Protein AF-A0A7J9FHL9-F1 (afdb_monomer)

Sequence (214 aa):
MVILQNLQEEDVEWRAPWMLPDEILYRCGNFDWVPLLGIWGAVGYAPLLVLRQYRSRQFIPSTQGIADCEFSYMDDGFRKKIQEMSSAWKQTRRMKRLAVGPTTTREYNEWWVRRINDNIPKISQENNQSIEEYLRIVPLDLEIIRQDFEGINAELEKKIEQMEEEKMNLRLDIDVQKLETEKLRKEKNKVEEELNSLIEGNKNSKRCKGKTRL

pLDDT: mean 79.05, std 16.28, range [37.34, 97.12]

InterPro domains:
  IPR056647 Domain of unknown function DUF7745 [PF24924] (4-116)

Structure (mmCIF, N/CA/C/O backbone):
data_AF-A0A7J9FHL9-F1
#
_entry.id   AF-A0A7J9FHL9-F1
#
loop_
_atom_site.group_PDB
_atom_site.id
_atom_site.type_symbol
_atom_site.label_atom_id
_atom_site.label_alt_id
_atom_site.label_comp_id
_atom_site.label_asym_id
_atom_site.label_entity_id
_atom_site.label_seq_id
_atom_site.pdbx_PDB_ins_code
_atom_site.Cartn_x
_atom_site.Cartn_y
_atom_site.Cartn_z
_atom_site.occupancy
_atom_site.B_iso_or_equiv
_atom_site.auth_seq_id
_atom_site.auth_comp_id
_atom_site.auth_asym_id
_atom_site.auth_atom_id
_atom_site.pdbx_PDB_model_num
ATOM 1 N N . MET A 1 1 ? 16.504 -30.894 -3.734 1.00 41.09 1 MET A N 1
ATOM 2 C CA . MET A 1 1 ? 16.628 -29.433 -3.898 1.00 41.09 1 MET A CA 1
ATOM 3 C C . MET A 1 1 ? 16.041 -29.094 -5.256 1.00 41.09 1 MET A C 1
ATOM 5 O O . MET A 1 1 ? 16.611 -29.501 -6.259 1.00 41.09 1 MET A O 1
ATOM 9 N N . VAL A 1 2 ? 14.838 -28.515 -5.293 1.00 39.59 2 VAL A N 1
ATOM 10 C CA . VAL A 1 2 ? 14.167 -28.186 -6.559 1.00 39.59 2 VAL A CA 1
ATOM 11 C C . VAL A 1 2 ? 14.846 -26.938 -7.101 1.00 39.59 2 VAL A C 1
ATOM 13 O O . VAL A 1 2 ? 14.772 -25.871 -6.498 1.00 39.59 2 VAL A O 1
ATOM 16 N N . ILE A 1 3 ? 15.602 -27.101 -8.179 1.00 49.59 3 ILE A N 1
ATOM 17 C CA . ILE A 1 3 ? 16.257 -25.991 -8.858 1.00 49.59 3 ILE A CA 1
ATOM 18 C C . ILE A 1 3 ? 15.140 -25.210 -9.562 1.00 49.59 3 ILE A C 1
ATOM 20 O O . ILE A 1 3 ? 14.453 -25.765 -10.418 1.00 49.59 3 ILE A O 1
ATOM 24 N N . LEU A 1 4 ? 14.957 -23.932 -9.212 1.00 59.25 4 LEU A N 1
ATOM 25 C CA . LEU A 1 4 ? 13.929 -23.036 -9.778 1.00 59.25 4 LEU A CA 1
ATOM 26 C C . LEU A 1 4 ? 14.031 -22.858 -11.312 1.00 59.25 4 LEU A C 1
ATOM 28 O O . LEU A 1 4 ? 13.174 -22.228 -11.916 1.00 59.25 4 LEU A O 1
ATOM 32 N N . GLN A 1 5 ? 15.067 -23.415 -11.948 1.00 54.00 5 GLN A N 1
ATOM 33 C CA . GLN A 1 5 ? 15.340 -23.332 -13.386 1.00 54.00 5 GLN A CA 1
ATOM 34 C C . GLN A 1 5 ? 14.309 -24.061 -14.265 1.00 54.00 5 GLN A C 1
ATOM 36 O O . GLN A 1 5 ? 14.226 -23.751 -15.447 1.00 54.00 5 GLN A O 1
ATOM 41 N N . ASN A 1 6 ? 13.531 -25.001 -13.713 1.00 71.19 6 ASN A N 1
ATOM 42 C CA . ASN A 1 6 ? 12.570 -25.810 -14.482 1.00 71.19 6 ASN A CA 1
ATOM 43 C C . ASN A 1 6 ? 11.097 -25.427 -14.255 1.00 71.19 6 ASN A C 1
ATOM 45 O O . ASN A 1 6 ? 10.219 -26.128 -14.753 1.00 71.19 6 ASN A O 1
ATOM 49 N N . LEU A 1 7 ? 10.819 -24.360 -13.497 1.00 68.56 7 LEU A N 1
ATOM 50 C CA . LEU A 1 7 ? 9.451 -23.887 -13.270 1.00 68.56 7 LEU A CA 1
ATOM 51 C C . LEU A 1 7 ? 8.864 -23.326 -14.568 1.00 68.56 7 LEU A C 1
ATOM 53 O O . LEU A 1 7 ? 9.465 -22.449 -15.192 1.00 68.56 7 LEU A O 1
ATOM 57 N N . GLN A 1 8 ? 7.688 -23.814 -14.952 1.00 68.31 8 GLN A N 1
ATOM 58 C CA . GLN A 1 8 ? 6.880 -23.192 -15.993 1.00 68.31 8 GLN A CA 1
ATOM 59 C C . GLN A 1 8 ? 6.064 -22.034 -15.405 1.00 68.31 8 GLN A C 1
ATOM 61 O O . GLN A 1 8 ? 5.929 -21.893 -14.187 1.00 68.31 8 GLN A O 1
ATOM 66 N N . GLU A 1 9 ? 5.519 -21.173 -16.266 1.00 64.06 9 GLU A N 1
ATOM 67 C CA . GLU A 1 9 ? 4.718 -20.022 -15.828 1.00 64.06 9 GLU A CA 1
ATOM 68 C C . GLU A 1 9 ? 3.497 -20.455 -15.001 1.00 64.06 9 GLU A C 1
ATOM 70 O O . GLU A 1 9 ? 3.100 -19.753 -14.070 1.00 64.06 9 GLU A O 1
ATOM 75 N N . GLU A 1 10 ? 2.939 -21.627 -15.303 1.00 68.12 10 GLU A N 1
ATOM 76 C CA . GLU A 1 10 ? 1.783 -22.193 -14.612 1.00 68.12 10 GLU A CA 1
ATOM 77 C C . GLU A 1 10 ? 2.126 -22.733 -13.215 1.00 68.12 10 GLU A C 1
ATOM 79 O O . GLU A 1 10 ? 1.238 -22.835 -12.368 1.00 68.12 10 GLU A O 1
ATOM 84 N N . ASP A 1 11 ? 3.403 -23.035 -12.958 1.00 65.94 11 ASP A N 1
ATOM 85 C CA . ASP A 1 11 ? 3.878 -23.619 -11.698 1.00 65.94 11 ASP A CA 1
ATOM 86 C C . ASP A 1 11 ? 4.132 -22.563 -10.607 1.00 65.94 11 ASP A C 1
ATOM 88 O O . ASP A 1 11 ? 4.370 -22.903 -9.445 1.00 65.94 11 ASP A O 1
ATOM 92 N N . VAL A 1 12 ? 4.112 -21.271 -10.960 1.00 66.81 12 VAL A N 1
ATOM 93 C CA . VAL A 1 12 ? 4.467 -20.168 -10.058 1.00 66.81 12 VAL A CA 1
ATOM 94 C C . VAL A 1 12 ? 3.240 -19.338 -9.695 1.00 66.81 12 VAL A C 1
ATOM 96 O O . VAL A 1 12 ? 2.746 -18.527 -10.481 1.00 66.81 12 VAL A O 1
ATOM 99 N N . GLU A 1 13 ? 2.785 -19.463 -8.446 1.00 64.12 13 GLU A N 1
ATOM 100 C CA . GLU A 1 13 ? 1.780 -18.560 -7.888 1.00 64.12 13 GLU A CA 1
ATOM 101 C C . GLU A 1 13 ? 2.442 -17.360 -7.186 1.00 64.12 13 GLU A C 1
ATOM 103 O O . GLU A 1 13 ? 3.074 -17.473 -6.141 1.00 64.12 13 GLU A O 1
ATOM 108 N N . TRP A 1 14 ? 2.266 -16.168 -7.756 1.00 62.97 14 TRP A N 1
ATOM 109 C CA . TRP A 1 14 ? 2.929 -14.931 -7.319 1.00 62.97 14 TRP A CA 1
ATOM 110 C C . TRP A 1 14 ? 2.290 -14.221 -6.106 1.00 62.97 14 TRP A C 1
ATOM 112 O O . TRP A 1 14 ? 2.447 -13.007 -5.958 1.00 62.97 14 TRP A O 1
ATOM 122 N N . ARG A 1 15 ? 1.470 -14.901 -5.293 1.00 65.12 15 ARG A N 1
ATOM 123 C CA . ARG A 1 15 ? 0.445 -14.208 -4.486 1.00 65.12 15 ARG A CA 1
ATOM 124 C C . ARG A 1 15 ? 0.016 -14.936 -3.218 1.00 65.12 15 ARG A C 1
ATOM 126 O O . ARG A 1 15 ? -0.212 -16.138 -3.218 1.00 65.12 15 ARG A O 1
ATOM 133 N N . ALA A 1 16 ? -0.225 -14.147 -2.173 1.00 59.16 16 ALA A N 1
ATOM 134 C CA . ALA A 1 16 ? -0.962 -14.566 -0.990 1.00 59.16 16 ALA A CA 1
ATOM 135 C C . ALA A 1 16 ? -2.486 -14.487 -1.257 1.00 59.16 16 ALA A C 1
ATOM 137 O O . ALA A 1 16 ? -2.953 -13.438 -1.718 1.00 59.16 16 ALA A O 1
ATOM 138 N N . PRO A 1 17 ? -3.285 -15.538 -0.972 1.00 56.59 17 PRO A N 1
ATOM 139 C CA . PRO A 1 17 ? -4.722 -15.596 -1.284 1.00 56.59 17 PRO A CA 1
ATOM 140 C C . PRO A 1 17 ? -5.575 -14.422 -0.775 1.00 56.59 17 PRO A C 1
ATOM 142 O O . PRO A 1 17 ? -6.623 -14.134 -1.350 1.00 56.59 17 PRO A O 1
ATOM 145 N N . TRP A 1 18 ? -5.126 -13.736 0.277 1.00 65.50 18 TRP A N 1
ATOM 146 C CA . TRP A 1 18 ? -5.847 -12.658 0.960 1.00 65.50 18 TRP A CA 1
ATOM 147 C C . TRP A 1 18 ? -5.521 -11.237 0.461 1.00 65.50 18 TRP A C 1
ATOM 149 O O . TRP A 1 18 ? -6.196 -10.290 0.855 1.00 65.50 18 TRP A O 1
ATOM 159 N N . MET A 1 19 ? -4.531 -11.046 -0.422 1.00 64.38 19 MET A N 1
ATOM 160 C CA . MET A 1 19 ? -4.139 -9.718 -0.930 1.00 64.38 19 MET A CA 1
ATOM 161 C C . MET A 1 19 ? -4.834 -9.360 -2.251 1.00 64.38 19 MET A C 1
ATOM 163 O O . MET A 1 19 ? -4.196 -9.286 -3.301 1.00 64.38 19 MET A O 1
ATOM 167 N N . LEU A 1 20 ? -6.148 -9.124 -2.232 1.00 60.00 20 LEU A N 1
ATOM 168 C CA . LEU A 1 20 ? -6.895 -8.728 -3.436 1.00 60.00 20 LEU A CA 1
ATOM 169 C C . LEU A 1 20 ? -7.395 -7.274 -3.376 1.00 60.00 20 LEU A C 1
ATOM 171 O O . LEU A 1 20 ? -8.601 -7.066 -3.268 1.00 60.00 20 LEU A O 1
ATOM 175 N N . PRO A 1 21 ? -6.530 -6.252 -3.519 1.00 65.94 21 PRO A N 1
ATOM 176 C CA . PRO A 1 21 ? -7.022 -4.936 -3.895 1.00 65.94 21 PRO A CA 1
ATOM 177 C C . PRO A 1 21 ? -7.566 -4.994 -5.336 1.00 65.94 21 PRO A C 1
ATOM 179 O O . PRO A 1 21 ? -6.895 -5.464 -6.257 1.00 65.94 21 PRO A O 1
ATOM 182 N N . ASP A 1 22 ? -8.802 -4.528 -5.535 1.00 77.06 22 ASP A N 1
ATOM 183 C CA . ASP A 1 22 ? -9.445 -4.422 -6.859 1.00 77.06 22 ASP A CA 1
ATOM 184 C C . ASP A 1 22 ? -8.865 -3.292 -7.723 1.00 77.06 22 ASP A C 1
ATOM 186 O O . ASP A 1 22 ? -9.179 -3.172 -8.910 1.00 77.06 22 ASP A O 1
ATOM 190 N N . GLU A 1 23 ? -8.000 -2.468 -7.136 1.00 86.31 23 GLU A N 1
ATOM 191 C CA . GLU A 1 23 ? -7.379 -1.318 -7.771 1.00 86.31 23 GLU A CA 1
ATOM 192 C C . GLU A 1 23 ? -5.859 -1.405 -7.698 1.00 86.31 23 GLU A C 1
ATOM 194 O O . GLU A 1 23 ? -5.278 -1.713 -6.657 1.00 86.31 23 GLU A O 1
ATOM 199 N N . ILE A 1 24 ? -5.214 -1.068 -8.809 1.00 87.50 24 ILE A N 1
ATOM 200 C CA . ILE A 1 24 ? -3.761 -1.009 -8.928 1.00 87.50 24 ILE A CA 1
ATOM 201 C C . ILE A 1 24 ? -3.387 0.466 -9.040 1.00 87.50 24 ILE A C 1
ATOM 203 O O . ILE A 1 24 ? -3.756 1.134 -10.011 1.00 87.50 24 ILE A O 1
ATOM 207 N N . LEU A 1 25 ? -2.677 0.988 -8.038 1.00 90.88 25 LEU A N 1
ATOM 208 C CA . LEU A 1 25 ? -1.979 2.269 -8.148 1.00 90.88 25 LEU A CA 1
ATOM 209 C C . LEU A 1 25 ? -0.894 2.109 -9.206 1.00 90.88 25 LEU A C 1
ATOM 211 O O . LEU A 1 25 ? -0.158 1.135 -9.143 1.00 90.88 25 LEU A O 1
ATOM 215 N N . TYR A 1 26 ? -0.803 3.021 -10.171 1.00 89.50 26 TYR A N 1
ATOM 216 C CA . TYR A 1 26 ? 0.188 2.888 -11.245 1.00 89.50 26 TYR A CA 1
ATOM 217 C C . TYR A 1 26 ? 0.854 4.197 -11.671 1.00 89.50 26 TYR A C 1
ATOM 219 O O . TYR A 1 26 ? 1.854 4.155 -12.377 1.00 89.50 26 TYR A O 1
ATOM 227 N N . ARG A 1 27 ? 0.317 5.348 -11.254 1.00 91.62 27 ARG A N 1
ATOM 228 C CA . ARG A 1 27 ? 0.811 6.673 -11.641 1.00 91.62 27 ARG A CA 1
ATOM 229 C C . ARG A 1 27 ? 0.648 7.653 -10.483 1.00 91.62 27 ARG A C 1
ATOM 231 O O . ARG A 1 27 ? -0.397 7.648 -9.825 1.00 91.62 27 ARG A O 1
ATOM 238 N N . CYS A 1 28 ? 1.628 8.530 -10.292 1.00 93.00 28 CYS A N 1
ATOM 239 C CA . CYS A 1 28 ? 1.566 9.644 -9.344 1.00 93.00 28 CYS A CA 1
ATOM 240 C C . CYS A 1 28 ? 1.891 10.954 -10.071 1.00 93.00 28 CYS A C 1
ATOM 242 O O . CYS A 1 28 ? 2.987 11.117 -10.596 1.00 93.00 28 CYS A O 1
ATOM 244 N N . GLY A 1 29 ? 0.958 11.906 -10.110 1.00 92.12 29 GLY A N 1
ATOM 245 C CA . GLY A 1 29 ? 1.123 13.167 -10.836 1.00 92.12 29 GLY A CA 1
ATOM 246 C C . GLY A 1 29 ? 1.502 12.937 -12.303 1.00 92.12 29 GLY A C 1
ATOM 247 O O . GLY A 1 29 ? 0.751 12.306 -13.052 1.00 92.12 29 GLY A O 1
ATOM 248 N N . ASN A 1 30 ? 2.683 13.432 -12.683 1.00 89.25 30 ASN A N 1
ATOM 249 C CA . ASN A 1 30 ? 3.257 13.287 -14.025 1.00 89.25 30 ASN A CA 1
ATOM 250 C C . ASN A 1 30 ? 4.185 12.067 -14.174 1.00 89.25 30 ASN A C 1
ATOM 252 O O . ASN A 1 30 ? 4.679 11.823 -15.269 1.00 89.25 30 ASN A O 1
ATOM 256 N N . PHE A 1 31 ? 4.437 11.310 -13.103 1.00 89.06 31 PHE A N 1
ATOM 257 C CA . PHE A 1 31 ? 5.263 10.104 -13.149 1.00 89.06 31 PHE A CA 1
ATOM 258 C C . PHE A 1 31 ? 4.419 8.922 -13.608 1.00 89.06 31 PHE A C 1
ATOM 260 O O . PHE A 1 31 ? 3.481 8.559 -12.905 1.00 89.06 31 PHE A O 1
ATOM 267 N N . ASP A 1 32 ? 4.788 8.274 -14.717 1.00 88.12 32 ASP A N 1
ATOM 268 C CA . ASP A 1 32 ? 4.163 7.036 -15.230 1.00 88.12 32 ASP A CA 1
ATOM 269 C C . ASP A 1 32 ? 4.401 5.789 -14.351 1.00 88.12 32 ASP A C 1
ATOM 271 O O . ASP A 1 32 ? 4.062 4.668 -14.726 1.00 88.12 32 ASP A O 1
ATOM 275 N N . TRP A 1 33 ? 4.967 6.000 -13.168 1.00 90.12 33 TRP A N 1
ATOM 276 C CA . TRP A 1 33 ? 5.265 5.028 -12.129 1.00 90.12 33 TRP A CA 1
ATOM 277 C C . TRP A 1 33 ? 5.005 5.665 -10.754 1.00 90.12 33 TRP A C 1
ATOM 279 O O . TRP A 1 33 ? 4.574 6.815 -10.635 1.00 90.12 33 TRP A O 1
ATOM 289 N N . VAL A 1 34 ? 5.250 4.906 -9.693 1.00 92.12 34 VAL A N 1
ATOM 290 C CA . VAL A 1 34 ? 5.040 5.313 -8.304 1.00 92.12 34 VAL A CA 1
ATOM 291 C C . VAL A 1 34 ? 6.399 5.593 -7.652 1.00 92.12 34 VAL A C 1
ATOM 293 O O . VAL A 1 34 ? 7.184 4.660 -7.485 1.00 92.12 34 VAL A O 1
ATOM 296 N N . PRO A 1 35 ? 6.711 6.846 -7.275 1.00 92.62 35 PRO A N 1
ATOM 297 C CA . PRO A 1 35 ? 7.932 7.158 -6.540 1.00 92.62 35 PRO A CA 1
ATOM 298 C C . PRO A 1 35 ? 7.817 6.677 -5.090 1.00 92.62 35 PRO A C 1
ATOM 300 O O . PRO A 1 35 ? 6.984 7.183 -4.339 1.00 92.62 35 PRO A O 1
ATOM 303 N N . LEU A 1 36 ? 8.645 5.723 -4.677 1.00 92.56 36 LEU A N 1
ATOM 304 C CA . LEU A 1 36 ? 8.687 5.210 -3.310 1.00 92.56 36 LEU A CA 1
ATOM 305 C C . LEU A 1 36 ? 9.822 5.881 -2.541 1.00 92.56 36 LEU A C 1
ATOM 307 O O . LEU A 1 36 ? 10.983 5.749 -2.916 1.00 92.56 36 LEU A O 1
ATOM 311 N N . LEU A 1 37 ? 9.481 6.584 -1.462 1.00 91.50 37 LEU A N 1
ATOM 312 C CA . LEU A 1 37 ? 10.452 7.166 -0.537 1.00 91.50 37 LEU A CA 1
ATOM 313 C C . LEU A 1 37 ? 10.865 6.103 0.485 1.00 91.50 37 LEU A C 1
ATOM 315 O O . LEU A 1 37 ? 10.024 5.573 1.209 1.00 91.50 37 LEU A O 1
ATOM 319 N N . GLY A 1 38 ? 12.154 5.791 0.523 1.00 89.12 38 GLY A N 1
ATOM 320 C CA . GLY A 1 38 ? 12.772 4.890 1.487 1.00 89.12 38 GLY A CA 1
ATOM 321 C C . GLY A 1 38 ? 13.585 5.637 2.543 1.00 89.12 38 GLY A C 1
ATOM 322 O O . GLY A 1 38 ? 13.624 6.866 2.591 1.00 89.12 38 GLY A O 1
ATOM 323 N N . ILE A 1 39 ? 14.276 4.876 3.390 1.00 83.50 39 ILE A N 1
ATOM 324 C CA . ILE A 1 39 ? 15.137 5.417 4.455 1.00 83.50 39 ILE A CA 1
ATOM 325 C C . ILE A 1 39 ? 16.421 6.076 3.928 1.00 83.50 39 ILE A C 1
ATOM 327 O O . ILE A 1 39 ? 16.944 6.981 4.569 1.00 83.50 39 ILE A O 1
ATOM 331 N N . TRP A 1 40 ? 16.902 5.665 2.751 1.00 88.94 40 TRP A N 1
ATOM 332 C CA . TRP A 1 40 ? 18.157 6.154 2.161 1.00 88.94 40 TRP A CA 1
ATOM 333 C C . TRP A 1 40 ? 17.960 7.082 0.957 1.00 88.94 40 TRP A C 1
ATOM 335 O O . TRP A 1 40 ? 18.928 7.649 0.456 1.00 88.94 40 TRP A O 1
ATOM 345 N N . GLY A 1 41 ? 16.728 7.256 0.482 1.00 91.81 41 GLY A N 1
ATOM 346 C CA . GLY A 1 41 ? 16.470 7.937 -0.779 1.00 91.81 41 GLY A CA 1
ATOM 347 C C . GLY A 1 41 ? 15.097 7.611 -1.348 1.00 91.81 41 GLY A C 1
ATOM 348 O O . GLY A 1 41 ? 14.166 7.327 -0.596 1.00 91.81 41 GLY A O 1
ATOM 349 N N . ALA A 1 42 ? 14.969 7.613 -2.670 1.00 91.06 42 ALA A N 1
ATOM 350 C CA . ALA A 1 42 ? 13.760 7.178 -3.360 1.00 91.06 42 ALA A CA 1
ATOM 351 C C . ALA A 1 42 ? 14.072 6.249 -4.529 1.00 91.06 42 ALA A C 1
ATOM 353 O O . ALA A 1 42 ? 15.170 6.285 -5.075 1.00 91.06 42 ALA A O 1
ATOM 354 N N . VAL A 1 43 ? 13.078 5.458 -4.933 1.00 91.62 43 VAL A N 1
ATOM 355 C CA . VAL A 1 43 ? 13.132 4.607 -6.125 1.00 91.62 43 VAL A CA 1
ATOM 356 C C . VAL A 1 43 ? 11.817 4.680 -6.897 1.00 91.62 43 VAL A C 1
ATOM 358 O O . VAL A 1 43 ? 10.738 4.812 -6.316 1.00 91.62 43 VAL A O 1
ATOM 361 N N . GLY A 1 44 ? 11.886 4.577 -8.223 1.00 90.38 44 GLY A N 1
ATOM 362 C CA . GLY A 1 44 ? 10.702 4.439 -9.064 1.00 90.38 44 GLY A CA 1
ATOM 363 C C . GLY A 1 44 ? 10.198 2.997 -9.078 1.00 90.38 44 GLY A C 1
ATOM 364 O O . GLY A 1 44 ? 10.864 2.110 -9.602 1.00 90.38 44 GLY A O 1
ATOM 365 N N . TYR A 1 45 ? 9.000 2.751 -8.553 1.00 89.81 45 TYR A N 1
ATOM 366 C CA . TYR A 1 45 ? 8.314 1.468 -8.690 1.00 89.81 45 TYR A CA 1
ATOM 367 C C . TYR A 1 45 ? 7.277 1.557 -9.803 1.00 89.81 45 TYR A C 1
ATOM 369 O O . TYR A 1 45 ? 6.389 2.398 -9.731 1.00 89.81 45 TYR A O 1
ATOM 377 N N . ALA A 1 46 ? 7.356 0.697 -10.819 1.00 90.25 46 ALA A N 1
ATOM 378 C CA . ALA A 1 46 ? 6.379 0.629 -11.909 1.00 90.25 46 ALA A CA 1
ATOM 379 C C . ALA A 1 46 ? 5.467 -0.604 -11.743 1.00 90.25 46 ALA A C 1
ATOM 381 O O . ALA A 1 46 ? 5.811 -1.689 -12.217 1.00 90.25 46 ALA A O 1
ATOM 382 N N . PRO A 1 47 ? 4.275 -0.461 -11.133 1.00 88.31 47 PRO A N 1
ATOM 383 C CA . PRO A 1 47 ? 3.377 -1.582 -10.824 1.00 88.31 47 PRO A CA 1
ATOM 384 C C . PRO A 1 47 ? 2.878 -2.294 -12.085 1.00 88.31 47 PRO A C 1
ATOM 386 O O . PRO A 1 47 ? 2.584 -3.488 -12.077 1.00 88.31 47 PRO A O 1
ATOM 389 N N . LEU A 1 48 ? 2.841 -1.572 -13.210 1.00 87.38 48 LEU A N 1
ATOM 390 C CA . LEU A 1 48 ? 2.458 -2.116 -14.510 1.00 87.38 48 LEU A CA 1
ATOM 391 C C . LEU A 1 48 ? 3.439 -3.175 -15.044 1.00 87.38 48 LEU A C 1
ATOM 393 O O . LEU A 1 48 ? 3.073 -3.931 -15.940 1.00 87.38 48 LEU A O 1
ATOM 397 N N . LEU A 1 49 ? 4.663 -3.267 -14.509 1.00 86.19 49 LEU A N 1
ATOM 398 C CA . LEU A 1 49 ? 5.610 -4.335 -14.860 1.00 86.19 49 LEU A CA 1
ATOM 399 C C . LEU A 1 49 ? 5.241 -5.693 -14.254 1.00 86.19 49 LEU A C 1
ATOM 401 O O . LEU A 1 49 ? 5.752 -6.709 -14.719 1.00 86.19 49 LEU A O 1
ATOM 405 N N . VAL A 1 50 ? 4.382 -5.713 -13.231 1.00 83.38 50 VAL A N 1
ATOM 406 C CA . VAL A 1 50 ? 4.098 -6.898 -12.408 1.00 83.38 50 VAL A CA 1
ATOM 407 C C . VAL A 1 50 ? 2.599 -7.214 -12.329 1.00 83.38 50 VAL A C 1
ATOM 409 O O . VAL A 1 50 ? 2.111 -7.781 -11.354 1.00 83.38 50 VAL A O 1
ATOM 412 N N . LEU A 1 51 ? 1.838 -6.907 -13.386 1.00 82.94 51 LEU A N 1
ATOM 413 C CA . LEU A 1 51 ? 0.385 -7.136 -13.453 1.00 82.94 51 LEU A CA 1
ATOM 414 C C . LEU A 1 51 ? -0.017 -8.607 -13.311 1.00 82.94 51 LEU A C 1
ATOM 416 O O . LEU A 1 51 ? -1.127 -8.895 -12.855 1.00 82.94 51 LEU A O 1
ATOM 420 N N . ARG A 1 52 ? 0.894 -9.538 -13.620 1.00 79.25 52 ARG A N 1
ATOM 421 C CA . ARG A 1 52 ? 0.689 -10.972 -13.367 1.00 79.25 52 ARG A CA 1
ATOM 422 C C . ARG A 1 52 ? 0.436 -11.272 -11.880 1.00 79.25 52 ARG A C 1
ATOM 424 O O . ARG A 1 52 ? -0.423 -12.102 -11.584 1.00 79.25 52 ARG A O 1
ATOM 431 N N . GLN A 1 53 ? 1.070 -10.543 -10.949 1.00 79.00 53 GLN A N 1
ATOM 432 C CA . GLN A 1 53 ? 0.823 -10.672 -9.498 1.00 79.00 53 GLN A CA 1
ATOM 433 C C . GLN A 1 53 ? -0.642 -10.373 -9.147 1.00 79.00 53 GLN A C 1
ATOM 435 O O . GLN A 1 53 ? -1.250 -11.022 -8.295 1.00 79.00 53 GLN A O 1
ATOM 440 N N . TYR A 1 54 ? -1.247 -9.447 -9.890 1.00 76.44 54 TYR A N 1
ATOM 441 C CA . TYR A 1 54 ? -2.638 -9.040 -9.737 1.00 76.44 54 TYR A CA 1
ATOM 442 C C . TYR A 1 54 ? -3.618 -9.885 -10.569 1.00 76.44 54 TYR A C 1
ATOM 444 O O . TYR A 1 54 ? -4.781 -9.503 -10.680 1.00 76.44 54 TYR A O 1
ATOM 452 N N . ARG A 1 55 ? -3.190 -11.011 -11.172 1.00 75.62 55 ARG A N 1
ATOM 453 C CA . ARG A 1 55 ? -3.985 -11.802 -12.142 1.00 75.62 55 ARG A CA 1
ATOM 454 C C . ARG A 1 55 ? -4.642 -10.914 -13.205 1.00 75.62 55 ARG A C 1
ATOM 456 O O . ARG A 1 55 ? -5.833 -11.027 -13.482 1.00 75.62 55 ARG A O 1
ATOM 463 N N . SER A 1 56 ? -3.865 -9.971 -13.726 1.00 80.38 56 SER A N 1
ATOM 464 C CA . SER A 1 56 ? -4.265 -9.099 -14.824 1.00 80.38 56 SER A CA 1
ATOM 465 C C . SER A 1 56 ? -3.418 -9.387 -16.048 1.00 80.38 56 SER A C 1
ATOM 467 O O . SER A 1 56 ? -2.283 -9.858 -15.943 1.00 80.38 56 SER A O 1
ATOM 469 N N . ARG A 1 57 ? -3.967 -9.066 -17.222 1.00 82.75 57 ARG A N 1
ATOM 470 C CA . ARG A 1 57 ? -3.241 -9.193 -18.483 1.00 82.75 57 ARG A CA 1
ATOM 471 C C . ARG A 1 57 ? -1.986 -8.320 -18.458 1.00 82.75 57 ARG A C 1
ATOM 473 O O . ARG A 1 57 ? -2.073 -7.107 -18.267 1.00 82.75 57 ARG A O 1
ATOM 480 N N . GLN A 1 58 ? -0.837 -8.938 -18.695 1.00 85.94 58 GLN A N 1
ATOM 481 C CA . GLN A 1 58 ? 0.444 -8.250 -18.756 1.00 85.94 58 GLN A CA 1
ATOM 482 C C . GLN A 1 58 ? 0.674 -7.683 -20.161 1.00 85.94 58 GLN A C 1
ATOM 484 O O . GLN A 1 58 ? 0.564 -8.400 -21.157 1.00 85.94 58 GLN A O 1
ATOM 489 N N . PHE A 1 59 ? 1.011 -6.397 -20.226 1.00 83.88 59 PHE A N 1
ATOM 490 C CA . PHE A 1 59 ? 1.368 -5.673 -21.447 1.00 83.88 59 PHE A CA 1
ATOM 491 C C . PHE A 1 59 ? 2.691 -4.924 -21.241 1.00 83.88 59 PHE A C 1
ATOM 493 O O . PHE A 1 59 ? 3.241 -4.947 -20.139 1.00 83.88 59 PHE A O 1
ATOM 500 N N . ILE A 1 60 ? 3.217 -4.291 -22.293 1.00 82.94 60 ILE A N 1
ATOM 501 C CA . ILE A 1 60 ? 4.451 -3.490 -22.242 1.00 82.94 60 ILE A CA 1
ATOM 502 C C . ILE A 1 60 ? 4.151 -2.145 -21.560 1.00 82.94 60 ILE A C 1
ATOM 504 O O . ILE A 1 60 ? 3.442 -1.328 -22.153 1.00 82.94 60 ILE A O 1
ATOM 508 N N . PRO A 1 61 ? 4.653 -1.874 -20.343 1.00 82.56 61 PRO A N 1
ATOM 509 C CA . PRO A 1 61 ? 4.422 -0.589 -19.704 1.00 82.56 61 PRO A CA 1
ATOM 510 C C . PRO A 1 61 ? 5.425 0.462 -20.186 1.00 82.56 61 PRO A C 1
ATOM 512 O O . PRO A 1 61 ? 6.529 0.137 -20.622 1.00 82.56 61 PRO A O 1
ATOM 515 N N . SER A 1 62 ? 5.064 1.738 -20.041 1.00 79.50 62 SER A N 1
ATOM 516 C CA . SER A 1 62 ? 6.046 2.820 -20.132 1.00 79.50 62 SER A CA 1
ATOM 517 C C . SER A 1 62 ? 6.953 2.768 -18.904 1.00 79.50 62 SER A C 1
ATOM 519 O O . SER A 1 62 ? 6.472 2.805 -17.773 1.00 79.50 62 SER A O 1
ATOM 521 N N . THR A 1 63 ? 8.261 2.671 -19.123 1.00 76.25 63 THR A N 1
ATOM 522 C CA . THR A 1 63 ? 9.285 2.749 -18.066 1.00 76.25 63 THR A CA 1
ATOM 523 C C . THR A 1 63 ? 10.261 3.899 -18.309 1.00 76.25 63 THR A C 1
ATOM 525 O O . THR A 1 63 ? 11.332 3.944 -17.708 1.00 76.25 63 THR A O 1
ATOM 528 N N . GLN A 1 64 ? 9.933 4.810 -19.230 1.00 79.88 64 GLN A N 1
ATOM 529 C CA . GLN A 1 64 ? 10.814 5.909 -19.608 1.00 79.88 64 GLN A CA 1
ATOM 530 C C . GLN A 1 64 ? 10.979 6.880 -18.438 1.00 79.88 64 GLN A C 1
ATOM 532 O O . GLN A 1 64 ? 10.003 7.472 -18.006 1.00 79.88 64 GLN A O 1
ATOM 537 N N . GLY A 1 65 ? 12.208 7.063 -17.956 1.00 78.81 65 GLY A N 1
ATOM 538 C CA . GLY A 1 65 ? 12.514 7.964 -16.839 1.00 78.81 65 GLY A CA 1
ATOM 539 C C . GLY A 1 65 ? 12.352 7.341 -15.449 1.00 78.81 65 GLY A C 1
ATOM 540 O O . GLY A 1 65 ? 12.567 8.024 -14.453 1.00 78.81 65 GLY A O 1
ATOM 541 N N . ILE A 1 66 ? 12.036 6.041 -15.346 1.00 83.75 66 ILE A N 1
ATOM 542 C CA . ILE A 1 66 ? 11.953 5.358 -14.043 1.00 83.75 66 ILE A CA 1
ATOM 543 C C . ILE A 1 66 ? 13.272 5.446 -13.258 1.00 83.75 66 ILE A C 1
ATOM 545 O O . ILE A 1 66 ? 13.246 5.610 -12.042 1.00 83.75 66 ILE A O 1
ATOM 549 N N . ALA A 1 67 ? 14.409 5.398 -13.961 1.00 80.69 67 ALA A N 1
ATOM 550 C CA . ALA A 1 67 ? 15.744 5.535 -13.382 1.00 80.69 67 ALA A CA 1
ATOM 551 C C . ALA A 1 67 ? 16.004 6.951 -12.840 1.00 80.69 67 ALA A C 1
ATOM 553 O O . ALA A 1 67 ? 16.685 7.105 -11.834 1.00 80.69 67 ALA A O 1
ATOM 554 N N . ASP A 1 68 ? 15.388 7.980 -13.429 1.00 81.56 68 ASP A N 1
ATOM 555 C CA . ASP A 1 68 ? 15.528 9.372 -12.972 1.00 81.56 68 ASP A CA 1
ATOM 556 C C . ASP A 1 68 ? 14.827 9.610 -11.622 1.00 81.56 68 ASP A C 1
ATOM 558 O O . ASP A 1 68 ? 15.033 10.627 -10.954 1.00 81.56 68 ASP A O 1
ATOM 562 N N . CYS A 1 69 ? 13.970 8.667 -11.223 1.00 83.19 69 CYS A N 1
ATOM 563 C CA . CYS A 1 69 ? 13.288 8.660 -9.940 1.00 83.19 69 CYS A CA 1
ATOM 564 C C . CYS A 1 69 ? 14.206 8.223 -8.791 1.00 83.19 69 CYS A C 1
ATOM 566 O O . CYS A 1 69 ? 13.907 8.525 -7.635 1.00 83.19 69 CYS A O 1
ATOM 568 N N . GLU A 1 70 ? 15.304 7.528 -9.097 1.00 89.06 70 GLU A N 1
ATOM 569 C CA . GLU A 1 70 ? 16.268 7.092 -8.097 1.00 89.06 70 GLU A CA 1
ATOM 570 C C . GLU A 1 70 ? 17.125 8.270 -7.621 1.00 89.06 70 GLU A C 1
ATOM 572 O O . GLU A 1 70 ? 17.659 9.052 -8.413 1.00 89.06 70 GLU A O 1
ATOM 577 N N . PHE A 1 71 ? 17.211 8.448 -6.304 1.00 88.00 71 PHE A N 1
ATOM 578 C CA . PHE A 1 71 ? 18.127 9.407 -5.687 1.00 88.00 71 PHE A CA 1
ATOM 579 C C . PHE A 1 71 ? 18.410 9.031 -4.237 1.00 88.00 71 PHE A C 1
ATOM 581 O O . PHE A 1 71 ? 17.569 8.411 -3.589 1.00 88.00 71 PHE A O 1
ATOM 588 N N . SER A 1 72 ? 19.552 9.467 -3.715 1.00 90.81 72 SER A N 1
ATOM 589 C CA . SER A 1 72 ? 19.929 9.369 -2.304 1.00 90.81 72 SER A CA 1
ATOM 590 C C . SER A 1 72 ? 19.664 10.684 -1.569 1.00 90.81 72 SER A C 1
ATOM 592 O O . SER A 1 72 ? 19.787 11.767 -2.139 1.00 90.81 72 SER A O 1
ATOM 594 N N . TYR A 1 73 ? 19.359 10.634 -0.270 1.00 87.06 73 TYR A N 1
ATOM 595 C CA . TYR A 1 73 ? 19.256 11.858 0.545 1.00 87.06 73 TYR A CA 1
ATOM 596 C C . TYR A 1 73 ? 20.574 12.634 0.672 1.00 87.06 73 TYR A C 1
ATOM 598 O O . TYR A 1 73 ? 20.557 13.788 1.098 1.00 87.06 73 TYR A O 1
ATOM 606 N N . MET A 1 74 ? 21.693 12.017 0.290 1.00 88.69 74 MET A N 1
ATOM 607 C CA . MET A 1 74 ? 23.001 12.669 0.217 1.00 88.69 74 MET A CA 1
ATOM 608 C C . MET A 1 74 ? 23.223 13.429 -1.100 1.00 88.69 74 MET A C 1
ATOM 610 O O . MET A 1 74 ? 24.191 14.178 -1.197 1.00 88.69 74 MET A O 1
ATOM 614 N N . ASP A 1 75 ? 22.349 13.259 -2.096 1.00 88.12 75 ASP A N 1
ATOM 615 C CA . ASP A 1 75 ? 22.489 13.908 -3.399 1.00 88.12 75 ASP A CA 1
ATOM 616 C C . ASP A 1 75 ? 22.121 15.394 -3.339 1.00 88.12 75 ASP A C 1
ATOM 618 O O . ASP A 1 75 ? 21.185 15.820 -2.648 1.00 88.12 75 ASP A O 1
ATOM 622 N N . ASP A 1 76 ? 22.788 16.197 -4.165 1.00 88.88 76 ASP A N 1
ATOM 623 C CA . ASP A 1 76 ? 22.433 17.601 -4.327 1.00 88.88 76 ASP A CA 1
ATOM 624 C C . ASP A 1 76 ? 20.997 17.762 -4.851 1.00 88.88 76 ASP A C 1
ATOM 626 O O . ASP A 1 76 ? 20.532 17.082 -5.768 1.00 88.88 76 ASP A O 1
ATOM 630 N N . GLY A 1 77 ? 20.259 18.703 -4.258 1.00 88.19 77 GLY A N 1
ATOM 631 C CA . GLY A 1 77 ? 18.886 19.000 -4.670 1.00 88.19 77 GLY A CA 1
ATOM 632 C C . GLY A 1 77 ? 17.830 17.981 -4.220 1.00 88.19 77 GLY A C 1
ATOM 633 O O . GLY A 1 77 ? 16.670 18.122 -4.622 1.00 88.19 77 GLY A O 1
ATOM 634 N N . PHE A 1 78 ? 18.160 17.019 -3.343 1.00 90.06 78 PHE A N 1
ATOM 635 C CA . PHE A 1 78 ? 17.207 16.016 -2.836 1.00 90.06 78 PHE A CA 1
ATOM 636 C C . PHE A 1 78 ? 15.913 16.635 -2.276 1.00 90.06 78 PHE A C 1
ATOM 638 O O . PHE A 1 78 ? 14.824 16.111 -2.492 1.00 90.06 78 PHE A O 1
ATOM 645 N N . ARG A 1 79 ? 15.995 17.799 -1.611 1.00 92.12 79 ARG A N 1
ATOM 646 C CA . ARG A 1 79 ? 14.821 18.503 -1.056 1.00 92.12 79 ARG A CA 1
ATOM 647 C C . ARG A 1 79 ? 13.794 18.855 -2.132 1.00 92.12 79 ARG A C 1
ATOM 649 O O . ARG A 1 79 ? 12.595 18.712 -1.898 1.00 92.12 79 ARG A O 1
ATOM 656 N N . LYS A 1 80 ? 14.261 19.286 -3.309 1.00 93.88 80 LYS A N 1
ATOM 657 C CA . LYS A 1 80 ? 13.396 19.607 -4.450 1.00 93.88 80 LYS A CA 1
ATOM 658 C C . LYS A 1 80 ? 12.730 18.336 -4.982 1.00 93.88 80 LYS A C 1
ATOM 660 O O . LYS A 1 80 ? 11.513 18.328 -5.144 1.00 93.88 80 LYS A O 1
ATOM 665 N N . LYS A 1 81 ? 13.496 17.248 -5.139 1.00 91.75 81 LYS A N 1
ATOM 666 C CA . LYS A 1 81 ? 12.969 15.932 -5.548 1.00 91.75 81 LYS A CA 1
ATOM 667 C C . LYS A 1 81 ? 11.907 15.410 -4.571 1.00 91.75 81 LYS A C 1
ATOM 669 O O . LYS A 1 81 ? 10.827 15.012 -5.000 1.00 91.75 81 LYS A O 1
ATOM 674 N N . ILE A 1 82 ? 12.148 15.491 -3.256 1.00 91.69 82 ILE A N 1
ATOM 675 C CA . ILE A 1 82 ? 11.157 15.113 -2.230 1.00 91.69 82 ILE A CA 1
ATOM 676 C C . ILE A 1 82 ? 9.879 15.944 -2.371 1.00 91.69 82 ILE A C 1
ATOM 678 O O . ILE A 1 82 ? 8.780 15.394 -2.285 1.00 91.69 82 ILE A O 1
ATOM 682 N N . GLN A 1 83 ? 9.994 17.257 -2.582 1.00 93.38 83 GLN A N 1
ATOM 683 C CA . GLN A 1 83 ? 8.832 18.135 -2.721 1.00 93.38 83 GLN A CA 1
ATOM 684 C C . GLN A 1 83 ? 8.015 17.819 -3.982 1.00 93.38 83 GLN A C 1
ATOM 686 O O . GLN A 1 83 ? 6.781 17.800 -3.924 1.00 93.38 83 GLN A O 1
ATOM 691 N N . GLU A 1 84 ? 8.683 17.542 -5.101 1.00 93.06 84 GLU A N 1
ATOM 692 C CA . GLU A 1 84 ? 8.053 17.101 -6.349 1.00 93.06 84 GLU A CA 1
ATOM 693 C C . GLU A 1 84 ? 7.311 15.775 -6.148 1.00 93.06 84 GLU A C 1
ATOM 695 O O . GLU A 1 84 ? 6.117 15.691 -6.445 1.00 93.06 84 GLU A O 1
ATOM 700 N N . MET A 1 85 ? 7.964 14.775 -5.549 1.00 92.38 85 MET A N 1
ATOM 701 C CA . MET A 1 85 ? 7.341 13.484 -5.244 1.00 92.38 85 MET A CA 1
ATOM 702 C C . MET A 1 85 ? 6.153 13.636 -4.297 1.00 92.38 85 MET A C 1
ATOM 704 O O . MET A 1 85 ? 5.059 13.171 -4.605 1.00 92.38 85 MET A O 1
ATOM 708 N N . SER A 1 86 ? 6.321 14.352 -3.185 1.00 91.62 86 SER A N 1
ATOM 709 C CA . SER A 1 86 ? 5.245 14.612 -2.218 1.00 91.62 86 SER A CA 1
ATOM 710 C C . SER A 1 86 ? 4.050 15.311 -2.868 1.00 91.62 86 SER A C 1
ATOM 712 O O . SER A 1 86 ? 2.902 15.064 -2.504 1.00 91.62 86 SER A O 1
ATOM 714 N N . SER A 1 87 ? 4.298 16.179 -3.852 1.00 93.81 87 SER A N 1
ATOM 715 C CA . SER A 1 87 ? 3.233 16.839 -4.609 1.00 93.81 87 SER A CA 1
ATOM 716 C C . SER A 1 87 ? 2.553 15.876 -5.580 1.00 93.81 87 SER A C 1
ATOM 718 O O . SER A 1 87 ? 1.327 15.877 -5.675 1.00 93.81 87 SER A O 1
ATOM 720 N N . ALA A 1 88 ? 3.316 15.011 -6.249 1.00 93.56 88 ALA A N 1
ATOM 721 C CA . ALA A 1 88 ? 2.784 13.983 -7.137 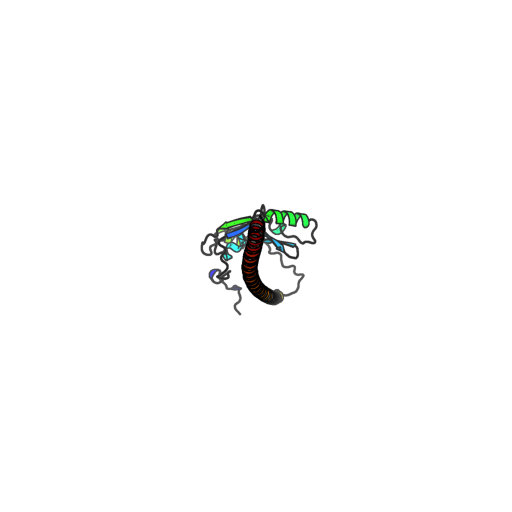1.00 93.56 88 ALA A CA 1
ATOM 722 C C . ALA A 1 88 ? 1.927 12.943 -6.395 1.00 93.56 88 ALA A C 1
ATOM 724 O O . ALA A 1 88 ? 0.901 12.512 -6.919 1.00 93.56 88 ALA A O 1
ATOM 725 N N . TRP A 1 89 ? 2.283 12.601 -5.154 1.00 94.75 89 TRP A N 1
ATOM 726 C CA . TRP A 1 89 ? 1.495 11.719 -4.283 1.00 94.75 89 TRP A CA 1
ATOM 727 C C . TRP A 1 89 ? 0.103 12.270 -3.948 1.00 94.75 89 TRP A C 1
ATOM 729 O O . TRP A 1 89 ? -0.802 11.500 -3.638 1.00 94.75 89 TRP A O 1
ATOM 739 N N . LYS A 1 90 ? -0.125 13.583 -4.079 1.00 94.06 90 LYS A N 1
ATOM 740 C CA . LYS A 1 90 ? -1.472 14.173 -3.954 1.00 94.06 90 LYS A CA 1
ATOM 741 C C . LYS A 1 90 ? -2.367 13.858 -5.157 1.00 94.06 90 LYS A C 1
ATOM 743 O O . LYS A 1 90 ? -3.576 14.044 -5.081 1.00 94.06 90 LYS A O 1
ATOM 748 N N . GLN A 1 91 ? -1.787 13.398 -6.264 1.00 94.31 91 GLN A N 1
ATOM 749 C CA . GLN A 1 91 ? -2.464 13.124 -7.530 1.00 94.31 91 GLN A CA 1
ATOM 750 C C . GLN A 1 91 ? -2.219 11.676 -7.964 1.00 94.31 91 GLN A C 1
ATOM 752 O O . GLN A 1 91 ? -1.565 11.404 -8.970 1.00 94.31 91 GLN A O 1
ATOM 757 N N . THR A 1 92 ? -2.737 10.724 -7.194 1.00 95.12 92 THR A N 1
ATOM 758 C CA . THR A 1 92 ? -2.616 9.305 -7.546 1.00 95.12 92 THR A CA 1
ATOM 759 C C . THR A 1 92 ? -3.609 8.917 -8.638 1.00 95.12 92 THR A C 1
ATOM 761 O O . THR A 1 92 ? -4.751 9.380 -8.653 1.00 95.12 92 THR A O 1
ATOM 764 N N . ARG A 1 93 ? -3.193 8.038 -9.558 1.00 92.38 93 ARG A N 1
ATOM 765 C CA . ARG A 1 93 ? -4.118 7.348 -10.463 1.00 92.38 93 ARG A CA 1
ATOM 766 C C . ARG A 1 93 ? -4.079 5.856 -10.231 1.00 92.38 93 ARG A C 1
ATOM 768 O O . ARG A 1 93 ? -3.019 5.230 -10.167 1.00 92.38 93 ARG A O 1
ATOM 775 N N . ARG A 1 94 ? -5.280 5.302 -10.152 1.00 92.25 94 ARG A N 1
ATOM 776 C CA . ARG A 1 94 ? -5.527 3.882 -9.989 1.00 92.25 94 ARG A CA 1
ATOM 777 C C . ARG A 1 94 ? -6.307 3.376 -11.182 1.00 92.25 94 ARG A C 1
ATOM 779 O O . ARG A 1 94 ? -7.099 4.111 -11.769 1.00 92.25 94 ARG A O 1
ATOM 786 N N . MET A 1 95 ? -6.073 2.126 -11.535 1.00 87.81 95 MET A N 1
ATOM 787 C CA . MET A 1 95 ? -6.880 1.428 -12.523 1.00 87.81 95 MET A CA 1
ATOM 788 C C . MET A 1 95 ? -7.554 0.234 -11.871 1.00 87.81 95 MET A C 1
ATOM 790 O O . MET A 1 95 ? -6.969 -0.421 -11.006 1.00 87.81 95 MET A O 1
ATOM 794 N N . LYS A 1 96 ? -8.783 -0.050 -12.302 1.00 85.81 96 LYS A N 1
ATOM 795 C CA . LYS A 1 96 ? -9.462 -1.274 -11.898 1.00 85.81 96 LYS A CA 1
ATOM 796 C C . LYS A 1 96 ? -8.745 -2.469 -12.497 1.00 85.81 96 LYS A C 1
ATOM 798 O O . LYS A 1 96 ? -8.404 -2.482 -13.680 1.00 85.81 96 LYS A O 1
ATOM 803 N N . ARG A 1 97 ? -8.567 -3.485 -11.666 1.00 78.75 97 ARG A N 1
ATOM 804 C CA . ARG A 1 97 ? -8.094 -4.792 -12.081 1.00 78.75 97 ARG A CA 1
ATOM 805 C C . ARG A 1 97 ? -9.060 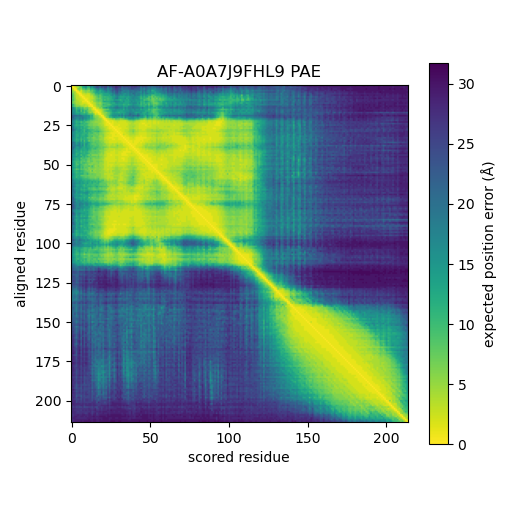-5.377 -13.110 1.00 78.75 97 ARG A C 1
ATOM 807 O O . ARG A 1 97 ? -10.260 -5.479 -12.858 1.00 78.75 97 ARG A O 1
ATOM 814 N N . LEU A 1 98 ? -8.527 -5.818 -14.243 1.00 71.25 98 LEU A N 1
ATOM 815 C CA . LEU A 1 98 ? -9.265 -6.662 -15.176 1.00 71.25 98 LEU A CA 1
ATOM 816 C C . LEU A 1 98 ? -8.949 -8.114 -14.829 1.00 71.25 98 LEU A C 1
ATOM 818 O O . LEU A 1 98 ? -7.812 -8.549 -15.000 1.00 71.25 98 LEU A O 1
ATOM 822 N N . ALA A 1 99 ? -9.948 -8.848 -14.335 1.00 63.94 99 ALA A N 1
ATOM 823 C CA . ALA A 1 99 ? -9.838 -10.274 -14.037 1.00 63.94 99 ALA A CA 1
ATOM 824 C C . ALA A 1 99 ? -9.808 -11.084 -15.341 1.00 63.94 99 ALA A C 1
ATOM 826 O O . ALA A 1 99 ? -10.764 -11.750 -15.727 1.00 63.94 99 ALA A O 1
ATOM 827 N N . VAL A 1 100 ? -8.694 -10.977 -16.047 1.00 64.31 100 VAL A N 1
ATOM 828 C CA . VAL A 1 100 ? -8.334 -11.835 -17.164 1.00 64.31 100 VAL A CA 1
ATOM 829 C C . VAL A 1 100 ? -7.255 -12.732 -16.584 1.00 64.31 100 VAL A C 1
ATOM 831 O O . VAL A 1 100 ? -6.247 -12.209 -16.113 1.00 64.31 100 VAL A O 1
ATOM 834 N N . GLY A 1 101 ? -7.481 -14.051 -16.536 1.00 61.00 101 GLY A N 1
ATOM 835 C CA . GLY A 1 101 ? -6.482 -15.005 -16.031 1.00 61.00 101 GLY A CA 1
ATOM 836 C C . GLY A 1 101 ? -5.084 -14.719 -16.603 1.00 61.00 101 GLY A C 1
ATOM 837 O O . GLY A 1 101 ? -5.006 -14.094 -17.666 1.00 61.00 101 GLY A O 1
ATOM 838 N N . PRO A 1 102 ? -3.998 -15.108 -15.907 1.00 61.50 102 PRO A N 1
ATOM 839 C CA . PRO A 1 102 ? -2.633 -14.701 -16.245 1.00 61.50 102 PRO A CA 1
ATOM 840 C C . PRO A 1 102 ? -2.366 -14.941 -17.733 1.00 61.50 102 PRO A C 1
ATOM 842 O O . PRO A 1 102 ? -2.273 -16.067 -18.200 1.00 61.50 102 PRO A O 1
ATOM 845 N N . THR A 1 103 ? -2.368 -13.853 -18.497 1.00 72.31 103 THR A N 1
ATOM 846 C CA . THR A 1 103 ? -2.177 -13.857 -19.945 1.00 72.31 103 THR A CA 1
ATOM 847 C C . THR A 1 103 ? -1.281 -12.695 -20.293 1.00 72.31 103 THR A C 1
ATOM 849 O O . THR A 1 103 ? -1.378 -11.612 -19.708 1.00 72.31 103 THR A O 1
ATOM 852 N N . THR A 1 104 ? -0.414 -12.906 -21.269 1.00 76.69 104 THR A N 1
ATOM 853 C CA . THR A 1 104 ? 0.451 -11.861 -21.803 1.00 76.69 104 THR A CA 1
ATOM 854 C C . THR A 1 104 ? 0.042 -11.510 -23.213 1.00 76.69 104 THR A C 1
ATOM 856 O O . THR A 1 104 ? -0.512 -12.330 -23.947 1.00 76.69 104 THR A O 1
ATOM 859 N N . THR A 1 105 ? 0.266 -10.256 -23.593 1.00 78.75 105 THR A N 1
ATOM 860 C CA . THR A 1 105 ? 0.187 -9.895 -25.006 1.00 78.75 105 THR A CA 1
ATOM 861 C C . THR A 1 105 ? 1.372 -10.519 -25.745 1.00 78.75 105 THR A C 1
ATOM 863 O O . THR A 1 105 ? 2.442 -10.719 -25.163 1.00 78.75 105 THR A O 1
ATOM 866 N N . ARG A 1 106 ? 1.209 -10.840 -27.033 1.00 77.62 106 ARG A N 1
ATOM 867 C CA . ARG A 1 106 ? 2.286 -11.450 -27.830 1.00 77.62 106 ARG A CA 1
ATOM 868 C C . ARG A 1 106 ? 3.525 -10.549 -27.859 1.00 77.62 106 ARG A C 1
ATOM 870 O O . ARG A 1 106 ? 4.648 -11.016 -27.703 1.00 77.62 106 ARG A O 1
ATOM 877 N N . GLU A 1 107 ? 3.286 -9.247 -27.953 1.00 80.56 107 GLU A N 1
ATOM 878 C CA . GLU A 1 107 ? 4.292 -8.188 -27.962 1.00 80.56 107 GLU A CA 1
ATOM 879 C C . GLU A 1 107 ? 5.060 -8.123 -26.637 1.00 80.56 107 GLU A C 1
ATOM 881 O O . GLU A 1 107 ? 6.244 -7.796 -26.632 1.00 80.56 107 GLU A O 1
ATOM 886 N N . TYR A 1 108 ? 4.421 -8.452 -25.507 1.00 80.75 108 TYR A N 1
ATOM 887 C CA . TYR A 1 108 ? 5.087 -8.445 -24.206 1.00 80.75 108 TYR A CA 1
ATOM 888 C C . TYR A 1 108 ? 6.204 -9.486 -24.139 1.00 80.75 108 TYR A C 1
ATOM 890 O O . TYR A 1 108 ? 7.281 -9.178 -23.638 1.00 80.75 108 TYR A O 1
ATOM 898 N N . ASN A 1 109 ? 5.977 -10.690 -24.670 1.00 77.56 109 ASN A N 1
ATOM 899 C CA . ASN A 1 109 ? 6.999 -11.737 -24.681 1.00 77.56 109 ASN A CA 1
ATOM 900 C C . ASN A 1 109 ? 8.193 -11.323 -25.558 1.00 77.56 109 ASN A C 1
ATOM 902 O O . ASN A 1 109 ? 9.341 -11.471 -25.147 1.00 77.56 109 ASN A O 1
ATOM 906 N N . GLU A 1 110 ? 7.933 -10.729 -26.727 1.00 81.31 110 GLU A N 1
ATOM 907 C CA . GLU A 1 110 ? 8.981 -10.200 -27.611 1.00 81.31 110 GLU A CA 1
ATOM 908 C C . GLU A 1 110 ? 9.768 -9.055 -26.955 1.00 81.31 110 GLU A C 1
ATOM 910 O O . GLU A 1 110 ? 10.998 -9.024 -27.015 1.00 81.31 110 GLU A O 1
ATOM 915 N N . TRP A 1 111 ? 9.071 -8.125 -26.298 1.00 80.62 111 TRP A N 1
ATOM 916 C CA . TRP A 1 111 ? 9.685 -7.033 -25.544 1.00 80.62 111 TRP A CA 1
ATOM 917 C C . TRP A 1 111 ? 10.533 -7.546 -24.378 1.00 80.62 111 TRP A C 1
ATOM 919 O O . TRP A 1 111 ? 11.651 -7.075 -24.181 1.00 80.62 111 TRP A O 1
ATOM 929 N N . TRP A 1 112 ? 10.039 -8.537 -23.636 1.00 72.56 112 TRP A N 1
ATOM 930 C CA . TRP A 1 112 ? 10.746 -9.135 -22.507 1.00 72.56 112 TRP A CA 1
ATOM 931 C C . TRP A 1 112 ? 12.043 -9.825 -22.944 1.00 72.56 112 TRP A C 1
ATOM 933 O O . TRP A 1 112 ? 13.089 -9.563 -22.355 1.00 72.56 112 TRP A O 1
ATOM 943 N N . VAL A 1 113 ? 12.013 -10.621 -24.023 1.00 71.62 113 VAL A N 1
ATOM 944 C CA . VAL A 1 113 ? 13.217 -11.266 -24.585 1.00 71.62 113 VAL A CA 1
ATOM 945 C C . VAL A 1 113 ? 14.253 -10.230 -25.030 1.00 71.62 113 VAL A C 1
ATOM 947 O O . VAL A 1 113 ? 15.446 -10.421 -24.811 1.00 71.62 113 VAL A O 1
ATOM 950 N N . ARG A 1 114 ? 13.821 -9.108 -25.622 1.00 73.44 114 ARG A N 1
ATOM 951 C CA . ARG A 1 114 ? 14.733 -8.011 -25.993 1.00 73.44 114 ARG A CA 1
ATOM 952 C C . ARG A 1 114 ? 15.354 -7.352 -24.761 1.00 73.44 114 ARG A C 1
ATOM 954 O O . ARG A 1 114 ? 16.566 -7.187 -24.731 1.00 73.44 114 ARG A O 1
ATOM 961 N N . ARG A 1 115 ? 14.557 -7.094 -23.718 1.00 66.88 115 ARG A N 1
ATOM 962 C CA . ARG A 1 115 ? 15.034 -6.527 -22.446 1.00 66.88 115 ARG A CA 1
ATOM 963 C C . ARG A 1 115 ? 16.001 -7.431 -21.684 1.00 66.88 115 ARG A C 1
ATOM 965 O O . ARG A 1 115 ? 16.863 -6.916 -20.991 1.00 66.88 115 ARG A O 1
ATOM 972 N N . ILE A 1 116 ? 15.879 -8.755 -21.794 1.00 52.28 116 ILE A N 1
ATOM 973 C CA . ILE A 1 116 ? 16.864 -9.689 -21.217 1.00 52.28 116 ILE A CA 1
ATOM 974 C C . ILE A 1 116 ? 18.254 -9.477 -21.818 1.00 52.28 116 ILE A C 1
ATOM 976 O O . ILE A 1 116 ? 19.255 -9.639 -21.124 1.00 52.28 116 ILE A O 1
ATOM 980 N N . ASN A 1 117 ? 18.310 -9.096 -23.094 1.00 47.41 117 ASN A N 1
ATOM 981 C CA . ASN A 1 117 ? 19.558 -8.832 -23.801 1.00 47.41 117 ASN A CA 1
ATOM 982 C C . ASN A 1 117 ? 20.054 -7.387 -23.608 1.00 47.41 117 ASN A C 1
ATOM 984 O O . ASN A 1 117 ? 21.226 -7.108 -23.861 1.00 47.41 117 ASN A O 1
ATOM 988 N N . ASP A 1 118 ? 19.198 -6.487 -23.114 1.00 48.06 118 ASP A N 1
ATOM 989 C CA . ASP A 1 118 ? 19.573 -5.147 -22.667 1.00 48.06 118 ASP A CA 1
ATOM 990 C C . ASP A 1 118 ? 20.156 -5.244 -21.255 1.00 48.06 118 ASP A C 1
ATOM 992 O O . ASP A 1 118 ? 19.451 -5.043 -20.270 1.00 48.06 118 ASP A O 1
ATOM 996 N N . ASN A 1 119 ? 21.438 -5.619 -21.184 1.00 45.09 119 ASN A N 1
ATOM 997 C CA . ASN A 1 119 ? 22.331 -5.540 -20.024 1.00 45.09 119 ASN A CA 1
ATOM 998 C C . ASN A 1 119 ? 21.640 -5.082 -18.723 1.00 45.09 119 ASN A C 1
ATOM 1000 O O . ASN A 1 119 ? 21.678 -3.900 -18.370 1.00 45.09 119 ASN A O 1
ATOM 1004 N N . ILE A 1 120 ? 21.076 -6.033 -17.965 1.00 44.31 120 ILE A N 1
ATOM 1005 C CA . ILE A 1 120 ? 21.019 -5.893 -16.504 1.00 44.31 120 ILE A CA 1
ATOM 1006 C C . ILE A 1 120 ? 22.409 -5.386 -16.108 1.00 44.31 120 ILE A C 1
ATOM 1008 O O . ILE A 1 120 ? 23.383 -5.992 -16.577 1.00 44.31 120 ILE A O 1
ATOM 1012 N N . PRO A 1 121 ? 22.547 -4.291 -15.334 1.00 40.81 121 PRO A N 1
ATOM 1013 C CA . PRO A 1 121 ? 23.853 -3.881 -14.857 1.00 40.81 121 PRO A CA 1
ATOM 1014 C C . PRO A 1 121 ? 24.511 -5.128 -14.294 1.00 40.81 121 PRO A C 1
ATOM 1016 O O . PRO A 1 121 ? 23.9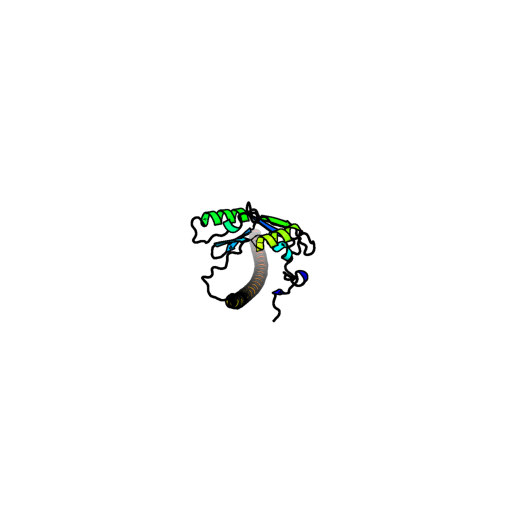64 -5.764 -13.391 1.00 40.81 121 PRO A O 1
ATOM 1019 N N . LYS A 1 122 ? 25.629 -5.538 -14.902 1.00 39.09 122 LYS A N 1
ATOM 1020 C CA . LYS A 1 122 ? 26.496 -6.551 -14.320 1.00 39.09 122 LYS A CA 1
ATOM 1021 C C . LYS A 1 122 ? 26.668 -6.067 -12.886 1.00 39.09 122 LYS A C 1
ATOM 1023 O O . LYS A 1 122 ? 27.192 -4.966 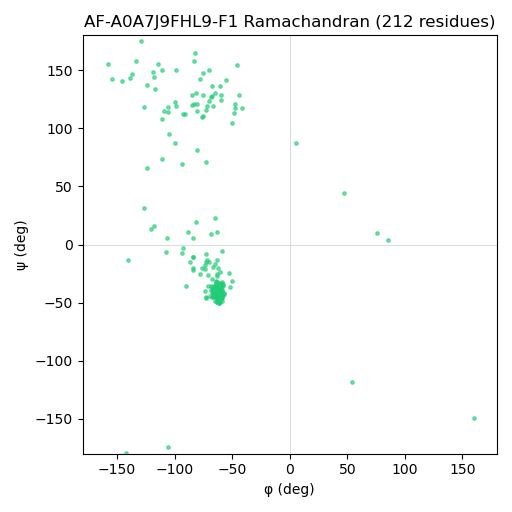-12.712 1.00 39.09 122 LYS A O 1
ATOM 1028 N N . ILE A 1 123 ? 26.139 -6.808 -11.904 1.00 37.34 123 ILE A N 1
ATOM 1029 C CA . ILE A 1 123 ? 26.469 -6.591 -10.493 1.00 37.34 123 ILE A CA 1
ATOM 1030 C C . ILE A 1 123 ? 27.969 -6.350 -10.506 1.00 37.34 123 ILE A C 1
ATOM 1032 O O . ILE A 1 123 ? 28.699 -7.181 -11.061 1.00 37.34 123 ILE A O 1
ATOM 1036 N N . SER A 1 124 ? 28.392 -5.155 -10.088 1.00 39.97 124 SER A N 1
ATOM 1037 C CA . SER A 1 124 ? 29.790 -4.765 -10.155 1.00 39.97 124 SER A CA 1
ATOM 1038 C C . SER A 1 124 ? 30.588 -5.924 -9.576 1.00 39.97 124 SER A C 1
ATOM 1040 O O . SER A 1 124 ? 30.360 -6.363 -8.450 1.00 39.97 124 SER A O 1
ATOM 1042 N N . GLN A 1 125 ? 31.491 -6.475 -10.386 1.00 45.38 125 GLN A N 1
ATOM 1043 C CA . GLN A 1 125 ? 32.353 -7.604 -10.024 1.00 45.38 125 GLN A CA 1
ATOM 1044 C C . GLN A 1 125 ? 33.310 -7.262 -8.859 1.00 45.38 125 GLN A C 1
ATOM 1046 O O . GLN A 1 125 ? 34.241 -8.009 -8.588 1.00 45.38 125 GLN A O 1
ATOM 1051 N N . GLU A 1 126 ? 33.103 -6.127 -8.191 1.00 44.44 126 GLU A N 1
ATOM 1052 C CA . GLU A 1 126 ? 33.879 -5.636 -7.059 1.00 44.44 126 GLU A CA 1
ATOM 1053 C C . GLU A 1 126 ? 33.409 -6.234 -5.727 1.00 44.44 126 GLU A C 1
ATOM 1055 O O . GLU A 1 126 ? 34.203 -6.316 -4.794 1.00 44.44 126 GLU A O 1
ATOM 1060 N N . ASN A 1 127 ? 32.181 -6.759 -5.648 1.00 47.28 127 ASN A N 1
ATOM 1061 C CA . ASN A 1 127 ? 31.710 -7.470 -4.460 1.00 47.28 127 ASN A CA 1
ATOM 1062 C C . ASN A 1 127 ? 31.805 -8.985 -4.680 1.00 47.28 127 ASN A C 1
ATOM 1064 O O . ASN A 1 127 ? 30.854 -9.634 -5.105 1.00 47.28 127 ASN A O 1
ATOM 1068 N N . ASN A 1 128 ? 32.974 -9.549 -4.365 1.00 47.72 128 ASN A N 1
ATOM 1069 C CA . ASN A 1 128 ? 33.298 -10.985 -4.398 1.00 47.72 128 ASN A CA 1
ATOM 1070 C C . ASN A 1 128 ? 32.509 -11.852 -3.384 1.00 47.72 128 ASN A C 1
ATOM 1072 O O . ASN A 1 128 ? 32.969 -12.931 -3.018 1.00 47.72 128 ASN A O 1
ATOM 1076 N N . GLN A 1 129 ? 31.341 -11.413 -2.911 1.00 55.75 129 GLN A N 1
ATOM 1077 C CA . GLN A 1 129 ? 30.426 -12.298 -2.196 1.00 55.75 129 GLN A CA 1
ATOM 1078 C C . GLN A 1 129 ? 29.665 -13.105 -3.240 1.00 55.75 129 GLN A C 1
ATOM 1080 O O . GLN A 1 129 ? 29.024 -12.553 -4.136 1.00 55.75 129 GLN A O 1
ATOM 1085 N N . SER A 1 130 ? 29.789 -14.428 -3.169 1.00 59.19 130 SER A N 1
ATOM 1086 C CA . SER A 1 130 ? 29.080 -15.308 -4.093 1.00 59.19 130 SER A CA 1
ATOM 1087 C C . SER A 1 130 ? 27.576 -15.009 -4.031 1.00 59.19 130 SER A C 1
ATOM 1089 O O . SER A 1 130 ? 27.030 -14.762 -2.957 1.00 59.19 130 SER A O 1
ATOM 1091 N N . ILE A 1 131 ? 26.880 -15.049 -5.171 1.00 53.56 131 ILE A N 1
ATOM 1092 C CA . ILE A 1 131 ? 25.411 -14.907 -5.227 1.00 53.56 131 ILE A CA 1
ATOM 1093 C C . ILE A 1 131 ? 24.734 -15.861 -4.224 1.00 53.56 131 ILE A C 1
ATOM 1095 O O . ILE A 1 131 ? 23.707 -15.528 -3.648 1.00 53.56 131 ILE A O 1
ATOM 1099 N N . GLU A 1 132 ? 25.341 -17.020 -3.962 1.00 54.47 132 GLU A N 1
ATOM 1100 C CA . GLU A 1 132 ? 24.885 -17.987 -2.964 1.00 54.47 132 GLU A CA 1
ATOM 1101 C C . GLU A 1 132 ? 24.964 -17.470 -1.516 1.00 54.47 132 GLU A C 1
ATOM 1103 O O . GLU A 1 132 ? 24.076 -17.757 -0.719 1.00 54.47 132 GLU A O 1
ATOM 1108 N N . GLU A 1 133 ? 25.979 -16.679 -1.171 1.00 58.12 133 GLU A N 1
ATOM 1109 C CA . GLU A 1 133 ? 26.109 -16.015 0.131 1.00 58.12 133 GLU A CA 1
ATOM 1110 C C . GLU A 1 133 ? 25.049 -14.919 0.292 1.00 58.12 133 GLU A C 1
ATOM 1112 O O . GLU A 1 133 ? 24.338 -14.889 1.296 1.00 58.12 133 GLU A O 1
ATOM 1117 N N . TYR A 1 134 ? 24.838 -14.104 -0.746 1.00 53.53 134 TYR A N 1
ATOM 1118 C CA . TYR A 1 134 ? 23.782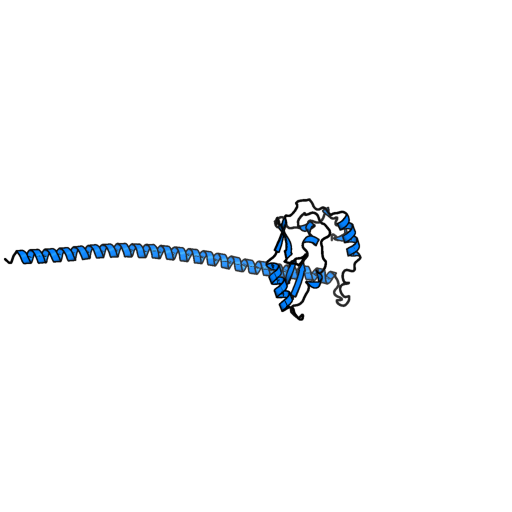 -13.085 -0.768 1.00 53.53 134 TYR A CA 1
ATOM 1119 C C . TYR A 1 134 ? 22.383 -13.714 -0.636 1.00 53.53 134 TYR A C 1
ATOM 1121 O O . TYR A 1 134 ? 21.552 -13.254 0.142 1.00 53.53 134 TYR A O 1
ATOM 1129 N N . LEU A 1 135 ? 22.137 -14.830 -1.330 1.00 49.56 135 LEU A N 1
ATOM 1130 C CA . LEU A 1 135 ? 20.890 -15.595 -1.241 1.00 49.56 135 LEU A CA 1
ATOM 1131 C C . LEU A 1 135 ? 20.724 -16.367 0.079 1.00 49.56 135 LEU A C 1
ATOM 1133 O O . LEU A 1 135 ? 19.617 -16.824 0.344 1.00 49.56 135 LEU A O 1
ATOM 1137 N N . ARG A 1 136 ? 21.769 -16.528 0.904 1.00 58.19 136 ARG A N 1
ATOM 1138 C CA . ARG A 1 136 ? 21.663 -17.066 2.277 1.00 58.19 136 ARG A CA 1
ATOM 1139 C C . ARG A 1 136 ? 21.442 -15.968 3.317 1.00 58.19 136 ARG A C 1
ATOM 1141 O O . ARG A 1 136 ? 20.704 -16.201 4.269 1.00 58.19 136 ARG A O 1
ATOM 1148 N N . I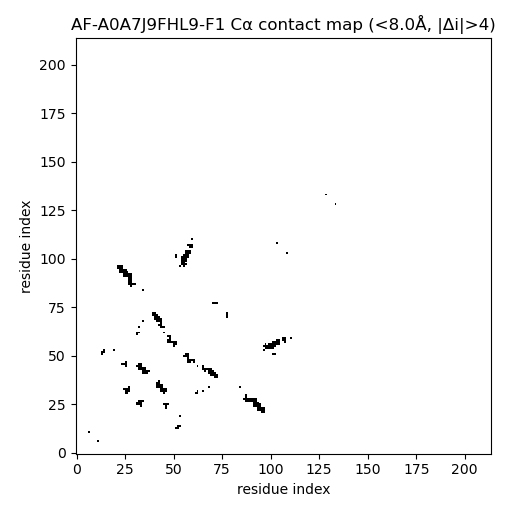LE A 1 137 ? 22.043 -14.792 3.124 1.00 56.75 137 ILE A N 1
ATOM 1149 C CA . ILE A 1 137 ? 21.909 -13.628 4.016 1.00 56.75 137 ILE A CA 1
ATOM 1150 C C . ILE A 1 137 ? 20.524 -12.985 3.872 1.00 56.75 137 ILE A C 1
ATOM 1152 O O . ILE A 1 137 ? 19.859 -12.743 4.873 1.00 56.75 137 ILE A O 1
ATOM 1156 N N . VAL A 1 138 ? 20.030 -12.792 2.643 1.00 55.78 138 VAL A N 1
ATOM 1157 C CA . VAL A 1 138 ? 18.733 -12.130 2.395 1.00 55.78 138 VAL A CA 1
ATOM 1158 C C . VAL A 1 138 ? 17.550 -12.840 3.082 1.00 55.78 138 VAL A C 1
ATOM 1160 O O . VAL A 1 138 ? 16.734 -12.154 3.696 1.00 55.78 138 VAL A O 1
ATOM 1163 N N . PRO A 1 139 ? 17.428 -14.183 3.062 1.00 63.16 139 PRO A N 1
ATOM 1164 C CA . PRO A 1 139 ? 16.410 -14.880 3.847 1.00 63.16 139 PRO A CA 1
ATOM 1165 C C . PRO A 1 139 ? 16.564 -14.711 5.363 1.00 63.16 139 PRO A C 1
ATOM 1167 O O . PRO A 1 139 ? 15.553 -14.693 6.057 1.00 63.16 139 PRO A O 1
ATOM 1170 N N . LEU A 1 140 ? 17.793 -14.582 5.878 1.00 70.31 140 LEU A N 1
ATOM 1171 C CA . LEU A 1 140 ? 18.053 -14.395 7.309 1.00 70.31 140 LEU A CA 1
ATOM 1172 C C . LEU A 1 140 ? 17.655 -12.987 7.768 1.00 70.31 140 LEU A C 1
ATOM 1174 O O . LEU A 1 140 ? 16.949 -12.853 8.762 1.00 70.31 140 LEU A O 1
ATOM 1178 N N . ASP A 1 141 ? 18.032 -11.953 7.018 1.00 68.12 141 ASP A N 1
ATOM 1179 C CA . ASP A 1 141 ? 17.671 -10.567 7.334 1.00 68.12 141 ASP A CA 1
ATOM 1180 C C . ASP A 1 141 ? 16.153 -10.351 7.258 1.00 68.12 141 ASP A C 1
ATOM 1182 O O . ASP A 1 141 ? 15.570 -9.681 8.109 1.00 68.12 141 ASP A O 1
ATOM 1186 N N . LEU A 1 142 ? 15.482 -10.964 6.275 1.00 68.00 142 LEU A N 1
ATOM 1187 C CA . LEU A 1 142 ? 14.021 -10.918 6.166 1.00 68.00 142 LEU A CA 1
ATOM 1188 C C . LEU A 1 142 ? 13.322 -11.648 7.319 1.00 68.00 142 LEU A C 1
ATOM 1190 O O . LEU A 1 142 ? 12.280 -11.188 7.784 1.00 68.00 142 LEU A O 1
ATOM 1194 N N . GLU A 1 143 ? 13.881 -12.764 7.788 1.00 78.19 143 GLU A N 1
ATOM 1195 C CA . GLU A 1 143 ? 13.374 -13.499 8.948 1.00 78.19 143 GLU A CA 1
ATOM 1196 C C . GLU A 1 143 ? 13.530 -12.682 10.241 1.00 78.19 143 GLU A C 1
ATOM 1198 O O . GLU A 1 143 ? 12.587 -12.610 11.027 1.00 78.19 143 GLU A O 1
ATOM 1203 N N . ILE A 1 144 ? 14.669 -12.003 10.424 1.00 76.56 144 ILE A N 1
ATOM 1204 C CA . ILE A 1 144 ? 14.912 -11.095 11.558 1.00 76.56 144 ILE A CA 1
ATOM 1205 C C . ILE A 1 144 ? 13.909 -9.935 11.533 1.00 76.56 144 ILE A C 1
ATOM 1207 O O . ILE A 1 144 ? 13.212 -9.699 12.517 1.00 76.56 144 ILE A O 1
ATOM 1211 N N . ILE A 1 145 ? 13.760 -9.261 10.388 1.00 76.31 145 ILE A N 1
ATOM 1212 C CA . ILE A 1 145 ? 12.807 -8.150 10.228 1.00 76.31 145 ILE A CA 1
ATOM 1213 C C . ILE A 1 145 ? 11.366 -8.614 10.486 1.00 76.31 145 ILE A C 1
ATOM 1215 O O . ILE A 1 145 ? 10.578 -7.880 11.084 1.00 76.31 145 ILE A O 1
ATOM 1219 N N . ARG A 1 146 ? 11.003 -9.829 10.052 1.00 79.50 146 ARG A N 1
ATOM 1220 C CA . ARG A 1 146 ? 9.679 -10.401 10.325 1.00 79.50 146 ARG A CA 1
ATOM 1221 C C . ARG A 1 146 ? 9.451 -10.576 11.826 1.00 79.50 146 ARG A C 1
ATOM 1223 O O . ARG A 1 146 ? 8.404 -10.159 12.310 1.00 79.50 146 ARG A O 1
ATOM 1230 N N . GLN A 1 147 ? 10.412 -11.155 12.543 1.00 84.19 147 GLN A N 1
ATOM 1231 C CA . GLN A 1 147 ? 10.313 -11.369 13.991 1.00 84.19 147 GLN A CA 1
ATOM 1232 C C . GLN A 1 147 ? 10.216 -10.047 14.759 1.00 84.19 147 GLN A C 1
ATOM 1234 O O . GLN A 1 147 ? 9.373 -9.918 15.648 1.00 84.19 147 GLN A O 1
ATOM 1239 N N . ASP A 1 148 ? 11.005 -9.040 14.378 1.00 87.12 148 ASP A N 1
ATOM 1240 C CA . ASP A 1 148 ? 10.921 -7.699 14.966 1.00 87.12 148 ASP A CA 1
ATOM 1241 C C . ASP A 1 148 ? 9.532 -7.081 14.750 1.00 87.12 148 ASP A C 1
ATOM 1243 O O . ASP A 1 148 ? 8.934 -6.524 15.674 1.00 87.12 148 ASP A O 1
ATOM 1247 N N . PHE A 1 149 ? 8.980 -7.214 13.540 1.00 79.56 149 PHE A N 1
ATOM 1248 C CA . PHE A 1 149 ? 7.649 -6.704 13.218 1.00 79.56 149 PHE A CA 1
ATOM 1249 C C . PHE A 1 149 ? 6.542 -7.429 13.996 1.00 79.56 149 PHE A C 1
ATOM 1251 O O . PHE A 1 149 ? 5.623 -6.786 14.504 1.00 79.56 149 PHE A O 1
ATOM 1258 N N . GLU A 1 150 ? 6.634 -8.754 14.135 1.00 86.88 150 GLU A N 1
ATOM 1259 C CA . GLU A 1 150 ? 5.728 -9.552 14.969 1.00 86.88 150 GLU A CA 1
ATOM 1260 C C . GLU A 1 150 ? 5.793 -9.121 16.443 1.00 86.88 150 GLU A C 1
ATOM 1262 O O . GLU A 1 150 ? 4.751 -8.952 17.080 1.00 86.88 150 GLU A O 1
ATOM 1267 N N . GLY A 1 151 ? 6.994 -8.858 16.968 1.00 92.12 151 GLY A N 1
ATOM 1268 C CA . GLY A 1 151 ? 7.195 -8.363 18.331 1.00 92.12 151 GLY A CA 1
ATOM 1269 C C . GLY A 1 151 ? 6.572 -6.985 18.568 1.00 92.12 151 GLY A C 1
ATOM 1270 O O . GLY A 1 151 ? 5.836 -6.798 19.541 1.00 92.12 151 GLY A O 1
ATOM 1271 N N . ILE A 1 152 ? 6.808 -6.034 17.657 1.00 88.00 152 ILE A N 1
ATOM 1272 C CA . ILE A 1 152 ? 6.222 -4.686 17.726 1.00 88.00 152 ILE A CA 1
ATOM 1273 C C . ILE A 1 152 ? 4.693 -4.759 17.657 1.00 88.00 152 ILE A C 1
ATOM 1275 O O . ILE A 1 152 ? 4.012 -4.083 18.428 1.00 88.00 152 ILE A O 1
ATOM 1279 N N . ASN A 1 153 ? 4.140 -5.593 16.774 1.00 80.00 153 ASN A N 1
ATOM 1280 C CA . ASN A 1 153 ? 2.692 -5.753 16.669 1.00 80.00 153 ASN A CA 1
ATOM 1281 C C . ASN A 1 153 ? 2.088 -6.338 17.946 1.00 80.00 153 ASN A C 1
ATOM 1283 O O . ASN A 1 153 ? 1.089 -5.810 18.424 1.00 80.00 153 ASN A O 1
ATOM 1287 N N . ALA A 1 154 ? 2.718 -7.348 18.550 1.00 94.44 154 ALA A N 1
ATOM 1288 C CA . ALA A 1 154 ? 2.252 -7.913 19.815 1.00 94.44 154 ALA A CA 1
ATOM 1289 C C . ALA A 1 154 ? 2.297 -6.890 20.969 1.00 94.44 154 ALA A C 1
ATOM 1291 O O . ALA A 1 154 ? 1.419 -6.878 21.835 1.00 94.44 154 ALA A O 1
ATOM 1292 N N . GLU A 1 155 ? 3.303 -6.008 21.002 1.00 96.00 155 GLU A N 1
ATOM 1293 C CA . GLU A 1 155 ? 3.357 -4.912 21.978 1.00 96.00 155 GLU A CA 1
ATOM 1294 C C . GLU A 1 155 ? 2.240 -3.884 21.742 1.00 96.00 155 GLU A C 1
ATOM 1296 O O . GLU A 1 155 ? 1.608 -3.418 22.693 1.00 96.00 155 GLU A O 1
ATOM 1301 N N . LEU A 1 156 ? 1.975 -3.538 20.479 1.00 90.19 156 LEU A N 1
ATOM 1302 C CA . LEU A 1 156 ? 0.895 -2.623 20.110 1.00 90.19 156 LEU A CA 1
ATOM 1303 C C . LEU A 1 156 ? -0.485 -3.200 20.438 1.00 90.19 156 LEU A C 1
ATOM 1305 O O . LEU A 1 156 ? -1.318 -2.472 20.972 1.00 90.19 156 LEU A O 1
ATOM 1309 N N . GLU A 1 157 ? -0.715 -4.488 20.187 1.00 90.81 157 GLU A N 1
ATOM 1310 C CA . GLU A 1 157 ? -1.957 -5.180 20.551 1.00 90.81 157 GLU A CA 1
ATOM 1311 C C . GLU A 1 157 ? -2.202 -5.133 22.064 1.00 90.81 157 GLU A C 1
ATOM 1313 O O . GLU A 1 157 ? -3.290 -4.751 22.491 1.00 90.81 157 GLU A O 1
ATOM 1318 N N . LYS A 1 158 ? -1.172 -5.387 22.885 1.00 97.00 158 LYS A N 1
ATOM 1319 C CA . LYS A 1 158 ? -1.272 -5.245 24.350 1.00 97.00 158 LYS A CA 1
ATOM 1320 C C . LYS A 1 158 ? -1.611 -3.819 24.782 1.00 97.00 158 LYS A C 1
ATOM 1322 O O . LYS A 1 158 ? -2.422 -3.627 25.684 1.00 97.00 158 LYS A O 1
ATOM 1327 N N . LYS A 1 159 ? -1.006 -2.806 24.150 1.00 96.62 159 LYS A N 1
ATOM 1328 C CA . LYS A 1 159 ? -1.326 -1.396 24.437 1.00 96.62 159 LYS A CA 1
ATOM 1329 C C . LYS 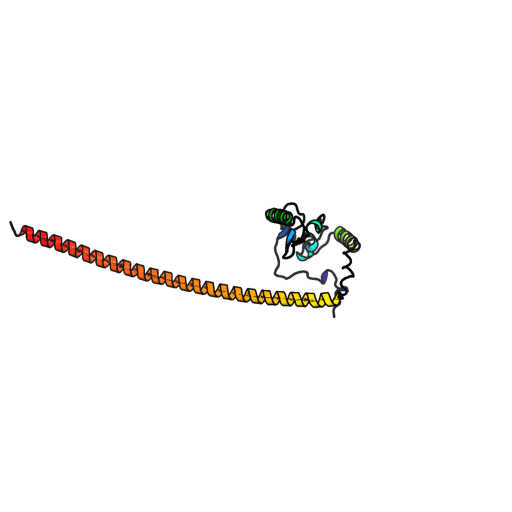A 1 159 ? -2.760 -1.049 24.045 1.00 96.62 159 LYS A C 1
ATOM 1331 O O . LYS A 1 159 ? -3.400 -0.276 24.751 1.00 96.62 159 LYS A O 1
ATOM 1336 N N . ILE A 1 160 ? -3.263 -1.597 22.938 1.00 94.44 160 ILE A N 1
ATOM 1337 C CA . ILE A 1 160 ? -4.659 -1.419 22.521 1.00 94.44 160 ILE A CA 1
ATOM 1338 C C . ILE A 1 160 ? -5.600 -2.024 23.566 1.00 94.44 160 ILE A C 1
ATOM 1340 O O . ILE A 1 160 ? -6.496 -1.321 24.025 1.00 94.44 160 ILE A O 1
ATOM 1344 N N . GLU A 1 161 ? -5.358 -3.263 23.992 1.00 96.38 161 GLU A N 1
ATOM 1345 C CA . GLU A 1 161 ? -6.176 -3.945 25.003 1.00 96.38 161 GLU A CA 1
ATOM 1346 C C . GLU A 1 161 ? -6.198 -3.173 26.332 1.00 96.38 161 GLU A C 1
ATOM 1348 O O . GLU A 1 161 ? -7.270 -2.894 26.873 1.00 96.38 161 GLU A O 1
ATOM 1353 N N . GLN A 1 162 ? -5.034 -2.713 26.805 1.00 97.12 162 GLN A N 1
ATOM 1354 C CA . GLN A 1 162 ? -4.939 -1.887 28.011 1.00 97.12 162 GLN A CA 1
ATOM 1355 C C . GLN A 1 162 ? -5.742 -0.582 27.882 1.00 97.12 162 GLN A C 1
ATOM 1357 O O . GLN A 1 162 ? -6.492 -0.216 28.787 1.00 97.12 162 GLN A O 1
ATOM 1362 N N . MET A 1 163 ? -5.620 0.127 26.755 1.00 95.50 163 MET A N 1
ATOM 1363 C CA . MET A 1 163 ? -6.385 1.358 26.529 1.00 95.50 163 MET A CA 1
ATOM 1364 C C . MET A 1 163 ? -7.897 1.101 26.469 1.00 95.50 163 MET A C 1
ATOM 1366 O O . MET A 1 163 ? -8.686 1.954 26.885 1.00 95.50 163 MET A O 1
ATOM 1370 N N . GLU A 1 164 ? -8.330 -0.044 25.941 1.00 94.75 164 GLU A N 1
ATOM 1371 C CA . GLU A 1 164 ? -9.743 -0.425 25.915 1.00 94.75 164 GLU A CA 1
ATOM 1372 C C . GLU A 1 164 ? -10.286 -0.723 27.319 1.00 94.75 164 GLU A C 1
ATOM 1374 O O . GLU A 1 164 ? -11.398 -0.288 27.642 1.00 94.75 164 GLU A O 1
ATOM 1379 N N . GLU A 1 165 ? -9.493 -1.374 28.172 1.00 95.62 165 GLU A N 1
ATOM 1380 C CA . GLU A 1 165 ? -9.825 -1.609 29.579 1.00 95.62 165 GLU A CA 1
ATOM 1381 C C . GLU A 1 165 ? -9.899 -0.294 30.372 1.00 95.62 165 GLU A C 1
ATOM 1383 O O . GLU A 1 165 ? -10.905 -0.017 31.032 1.00 95.62 165 GLU A O 1
ATOM 1388 N N . GLU A 1 166 ? -8.895 0.578 30.242 1.00 94.88 166 GLU A N 1
ATOM 1389 C CA . GLU A 1 166 ? -8.887 1.904 30.877 1.00 94.88 166 GLU A CA 1
ATOM 1390 C C . GLU A 1 166 ? -10.108 2.735 30.453 1.00 94.88 166 GLU A C 1
ATOM 1392 O O . GLU A 1 166 ? -10.774 3.365 31.278 1.00 94.88 166 GLU A O 1
ATOM 1397 N N . LYS A 1 167 ? -10.475 2.683 29.169 1.00 95.56 167 LYS A N 1
ATOM 1398 C CA . LYS A 1 167 ? -11.675 3.344 28.642 1.00 95.56 167 LYS A CA 1
ATOM 1399 C C . LYS A 1 167 ? -12.969 2.775 29.230 1.00 95.56 167 LYS A C 1
ATOM 1401 O O . LYS A 1 167 ? -13.916 3.539 29.437 1.00 95.56 167 LYS A O 1
ATOM 1406 N N . MET A 1 168 ? -13.056 1.465 29.460 1.00 95.56 168 MET A N 1
ATOM 1407 C CA . MET A 1 168 ? -14.209 0.839 30.119 1.00 95.56 168 MET A CA 1
ATOM 1408 C C . MET A 1 168 ? -14.314 1.267 31.584 1.00 95.56 168 MET A C 1
ATOM 1410 O O . MET A 1 168 ? -15.395 1.672 32.012 1.00 95.56 168 MET A O 1
ATOM 1414 N N . ASN A 1 169 ? -13.200 1.275 32.314 1.00 95.31 169 ASN A N 1
ATOM 1415 C CA . ASN A 1 169 ? -13.159 1.708 33.712 1.00 95.31 169 ASN A CA 1
ATOM 1416 C C . ASN A 1 169 ? -13.592 3.173 33.861 1.00 95.31 169 ASN A C 1
ATOM 1418 O O . ASN A 1 169 ? -14.500 3.474 34.632 1.00 95.31 169 ASN A O 1
ATOM 1422 N N . LEU A 1 170 ? -13.058 4.072 33.027 1.00 96.69 170 LEU A N 1
ATOM 1423 C CA . LEU A 1 170 ? -13.462 5.481 33.034 1.00 96.69 170 LEU A CA 1
ATOM 1424 C C . LEU A 1 170 ? -14.951 5.678 32.714 1.00 96.69 170 LEU A C 1
ATOM 1426 O O . LEU A 1 170 ? -15.584 6.590 33.245 1.00 96.69 170 LEU A O 1
ATOM 1430 N N . ARG A 1 171 ? -15.540 4.839 31.851 1.00 96.31 171 ARG A N 1
ATOM 1431 C CA . ARG A 1 171 ? -16.989 4.880 31.587 1.00 96.31 171 ARG A CA 1
ATOM 1432 C C . ARG A 1 171 ? -17.798 4.506 32.825 1.00 96.31 171 ARG A C 1
ATOM 1434 O O . ARG A 1 171 ? -18.778 5.190 33.111 1.00 96.31 171 ARG A O 1
ATOM 1441 N N . LEU A 1 172 ? -17.383 3.468 33.550 1.00 95.88 172 LEU A N 1
ATOM 1442 C CA . LEU A 1 172 ? -18.028 3.068 34.801 1.00 95.88 172 LEU A CA 1
ATOM 1443 C C . LEU A 1 172 ? -17.934 4.180 35.851 1.00 95.88 172 LEU A C 1
ATOM 1445 O O . LEU A 1 172 ? -18.952 4.525 36.448 1.00 95.88 172 LEU A O 1
ATOM 1449 N N . ASP A 1 173 ? -16.767 4.806 36.008 1.00 96.25 173 ASP A N 1
ATOM 1450 C CA . ASP A 1 173 ? -16.575 5.922 36.943 1.00 96.25 173 ASP A CA 1
ATOM 1451 C C . ASP A 1 173 ? -17.479 7.117 36.612 1.00 96.25 173 ASP A C 1
ATOM 1453 O O . ASP A 1 173 ? -18.094 7.710 37.502 1.00 96.25 173 ASP A O 1
ATOM 1457 N N . ILE A 1 174 ? -17.619 7.452 35.323 1.00 96.31 174 ILE A N 1
ATOM 1458 C CA . ILE A 1 174 ? -18.541 8.501 34.868 1.00 96.31 174 ILE A CA 1
ATOM 1459 C C . ILE A 1 174 ? -19.987 8.160 35.250 1.00 96.31 174 ILE A C 1
ATOM 1461 O O . ILE A 1 174 ? -20.729 9.040 35.692 1.00 96.31 174 ILE A O 1
ATOM 1465 N N . ASP A 1 175 ? -20.413 6.909 35.076 1.00 96.12 175 ASP A N 1
ATOM 1466 C CA . ASP A 1 175 ? -21.780 6.493 35.393 1.00 96.12 175 ASP A CA 1
ATOM 1467 C C . ASP A 1 175 ? -22.041 6.460 36.907 1.00 96.12 175 ASP A C 1
ATOM 1469 O O . ASP A 1 175 ? -23.115 6.882 37.350 1.00 96.12 175 ASP A O 1
ATOM 1473 N N . VAL A 1 176 ? -21.047 6.076 37.714 1.00 96.56 176 VAL A N 1
ATOM 1474 C CA . VAL A 1 176 ? -21.099 6.186 39.181 1.00 96.56 176 VAL A CA 1
ATOM 1475 C C . VAL A 1 176 ? -21.245 7.650 39.607 1.00 96.56 176 VAL A C 1
ATOM 1477 O O . VAL A 1 176 ? -22.177 7.980 40.342 1.00 96.56 176 VAL A O 1
ATOM 1480 N N . GLN A 1 177 ? -20.411 8.556 39.085 1.00 95.38 177 GLN A N 1
ATOM 1481 C CA . GLN A 1 177 ? -20.507 9.987 39.404 1.00 95.38 177 GLN A CA 1
ATOM 1482 C C . GLN A 1 177 ? -21.850 10.598 38.975 1.00 95.38 177 GLN A C 1
ATOM 1484 O O . GLN A 1 177 ? -22.416 11.439 39.680 1.00 95.38 177 GLN A O 1
ATOM 1489 N N . LYS A 1 178 ? -22.417 10.172 37.839 1.00 96.50 178 LYS A N 1
ATOM 1490 C CA . LYS A 1 178 ? -23.771 10.581 37.421 1.00 96.50 178 LYS A CA 1
ATOM 1491 C C . LYS A 1 178 ? -24.850 10.121 38.404 1.00 96.50 178 LYS A C 1
ATOM 1493 O O . LYS A 1 178 ? -25.767 10.884 38.705 1.00 96.50 178 LYS A O 1
ATOM 1498 N N . LEU A 1 179 ? -24.761 8.892 38.910 1.00 95.69 179 LEU A N 1
ATOM 1499 C CA . LEU A 1 179 ? -25.706 8.365 39.899 1.00 95.69 179 LEU A CA 1
ATOM 1500 C C . LEU A 1 179 ? -25.619 9.129 41.225 1.00 95.69 179 LEU A C 1
ATOM 1502 O O . LEU A 1 179 ? -26.650 9.498 41.793 1.00 95.69 179 LEU A O 1
ATOM 1506 N N . GLU A 1 180 ? -24.405 9.410 41.697 1.00 95.19 180 GLU A N 1
ATOM 1507 C CA . GLU A 1 180 ? -24.178 10.187 42.919 1.00 95.19 180 GLU A CA 1
ATOM 1508 C C . GLU A 1 180 ? -24.685 11.628 42.790 1.00 95.19 180 GLU A C 1
ATOM 1510 O O . GLU A 1 180 ? -25.394 12.116 43.673 1.00 95.19 180 GLU A O 1
ATOM 1515 N N . THR A 1 181 ? -24.394 12.301 41.674 1.00 93.88 181 THR A N 1
ATOM 1516 C CA . THR A 1 181 ? -24.863 13.675 41.430 1.00 93.88 181 THR A CA 1
ATOM 1517 C C . THR A 1 181 ? -26.385 13.760 41.337 1.00 93.88 181 THR A C 1
ATOM 1519 O O . THR A 1 181 ? -26.977 14.682 41.904 1.00 93.88 181 THR A O 1
ATOM 1522 N N . GLU A 1 182 ? -27.051 12.787 40.709 1.00 95.50 182 GLU A N 1
ATOM 1523 C CA . GLU A 1 182 ? -28.517 12.752 40.660 1.00 95.50 182 GLU A CA 1
ATOM 1524 C C . GLU A 1 182 ? -29.132 12.470 42.040 1.00 95.50 182 GLU A C 1
ATOM 1526 O O . GLU A 1 182 ? -30.165 13.051 42.389 1.00 95.50 182 GLU A O 1
ATOM 1531 N N . LYS A 1 183 ? -28.492 11.632 42.867 1.00 96.19 183 LYS A N 1
ATOM 1532 C CA . LYS A 1 183 ? -28.910 11.407 44.259 1.00 96.19 183 LYS A CA 1
ATOM 1533 C C . LYS A 1 183 ? -28.798 12.690 45.088 1.00 96.19 183 LYS A C 1
ATOM 1535 O O . LYS A 1 183 ? -29.780 13.086 45.717 1.00 96.19 183 LYS A O 1
ATOM 1540 N N . LEU A 1 184 ? -27.655 13.374 45.028 1.00 95.06 184 LEU A N 1
ATOM 1541 C CA . LEU A 1 184 ? -27.442 14.656 45.710 1.00 95.06 184 LEU A CA 1
ATOM 1542 C C . LEU A 1 184 ? -28.440 15.723 45.245 1.00 95.06 184 LEU A C 1
ATOM 1544 O O . LEU A 1 184 ? -28.942 16.498 46.058 1.00 95.06 184 LEU A O 1
ATOM 1548 N N . ARG A 1 185 ? -28.787 15.746 43.951 1.00 95.12 185 ARG A N 1
ATOM 1549 C CA . ARG A 1 185 ? -29.802 16.659 43.407 1.00 95.12 185 ARG A CA 1
ATOM 1550 C C . ARG A 1 185 ? -31.179 16.415 44.028 1.00 95.12 185 ARG A C 1
ATOM 1552 O O . ARG A 1 185 ? -31.851 17.373 44.404 1.00 95.12 185 ARG A O 1
ATOM 1559 N N . LYS A 1 186 ? -31.587 15.151 44.177 1.00 95.56 186 LYS A N 1
ATOM 1560 C CA . LYS A 1 186 ? -32.858 14.785 44.828 1.00 95.56 186 LYS A CA 1
ATOM 1561 C C . LYS A 1 186 ? -32.877 15.169 46.307 1.00 95.56 186 LYS A C 1
ATOM 1563 O O . LYS A 1 186 ? -33.870 15.724 46.769 1.00 95.56 186 LYS A O 1
ATOM 1568 N N . GLU A 1 187 ? -31.792 14.910 47.036 1.00 95.06 187 GLU A N 1
ATOM 1569 C CA . GLU A 1 187 ? -31.667 15.296 48.448 1.00 95.06 187 GLU A CA 1
ATOM 1570 C C . GLU A 1 187 ? -31.713 16.820 48.623 1.00 95.06 187 GLU A C 1
ATOM 1572 O O . GLU A 1 187 ? -32.460 17.315 49.466 1.00 95.06 187 GLU A O 1
ATOM 1577 N N . LYS A 1 188 ? -31.001 17.572 47.773 1.00 95.31 188 LYS A N 1
ATOM 1578 C CA . LYS A 1 188 ? -31.036 19.040 47.770 1.00 95.31 188 LYS A CA 1
ATOM 1579 C C . LYS A 1 188 ? -32.450 19.577 47.542 1.00 95.31 188 LYS A C 1
ATOM 1581 O O . LYS A 1 188 ? -32.891 20.426 48.311 1.00 95.31 188 LYS A O 1
ATOM 1586 N N . ASN A 1 189 ? -33.159 19.071 46.529 1.00 94.56 189 ASN A N 1
ATOM 1587 C CA . ASN A 1 189 ? -34.526 19.507 46.230 1.00 94.56 189 ASN A CA 1
ATOM 1588 C C . ASN A 1 189 ? -35.466 19.263 47.420 1.00 94.56 189 ASN A C 1
ATOM 1590 O O . ASN A 1 189 ? -36.259 20.135 47.763 1.00 94.56 189 ASN A O 1
ATOM 1594 N N . LYS A 1 190 ? -35.334 18.115 48.100 1.00 95.44 190 LYS A N 1
ATOM 1595 C CA . LYS A 1 190 ? -36.129 17.800 49.293 1.00 95.44 190 LYS A CA 1
ATOM 1596 C C . LYS A 1 190 ? -35.855 18.772 50.448 1.00 95.44 190 LYS A C 1
ATOM 1598 O O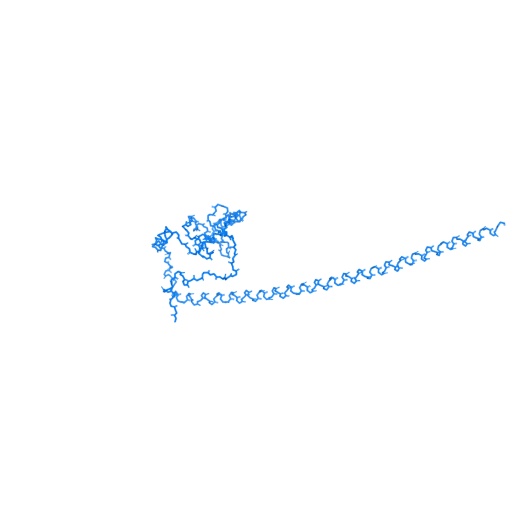 . LYS A 1 190 ? -36.792 19.279 51.057 1.00 95.44 190 LYS A O 1
ATOM 1603 N N . VAL A 1 191 ? -34.583 19.061 50.735 1.00 95.25 191 VAL A N 1
ATOM 1604 C CA . VAL A 1 191 ? -34.199 20.032 51.780 1.00 95.25 191 VAL A CA 1
ATOM 1605 C C . VAL A 1 191 ? -34.709 21.439 51.444 1.00 95.25 191 VAL A C 1
ATOM 1607 O O . VAL A 1 191 ? -35.143 22.173 52.331 1.00 95.25 191 VAL A O 1
ATOM 1610 N N . GLU A 1 192 ? -34.690 21.823 50.167 1.00 93.94 192 GLU A N 1
ATOM 1611 C CA . GLU A 1 192 ? -35.193 23.118 49.699 1.00 93.94 192 GLU A CA 1
ATOM 1612 C C . GLU A 1 192 ? -36.722 23.238 49.846 1.00 93.94 192 GLU A C 1
ATOM 1614 O O . GLU A 1 192 ? -37.217 24.266 50.313 1.00 93.94 192 GLU A O 1
ATOM 1619 N N . GLU A 1 193 ? -37.477 22.178 49.541 1.00 93.69 193 GLU A N 1
ATOM 1620 C CA . GLU A 1 193 ? -38.921 22.100 49.807 1.00 93.69 193 GLU A CA 1
ATOM 1621 C C . GLU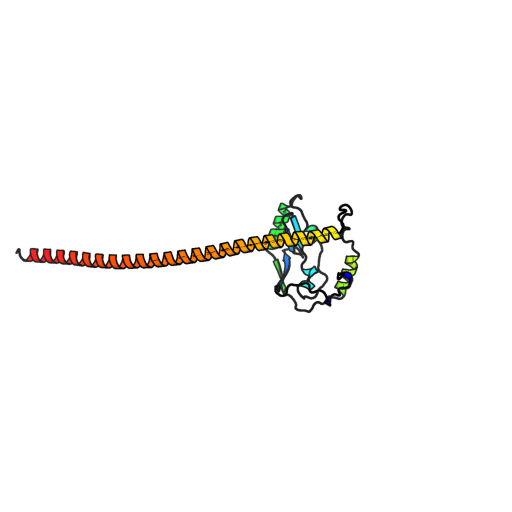 A 1 193 ? -39.241 22.208 51.308 1.00 93.69 193 GLU A C 1
ATOM 1623 O O . GLU A 1 193 ? -40.109 22.995 51.705 1.00 93.69 193 GLU A O 1
ATOM 1628 N N . GLU A 1 194 ? -38.510 21.479 52.159 1.00 94.75 194 GLU A N 1
ATOM 1629 C CA . GLU A 1 194 ? -38.664 21.538 53.618 1.00 94.75 194 GLU A CA 1
ATOM 1630 C C . GLU A 1 194 ? -38.395 22.955 54.152 1.00 94.75 194 GLU A C 1
ATOM 1632 O O . GLU A 1 194 ? -39.192 23.496 54.928 1.00 94.75 194 GLU A O 1
ATOM 1637 N N . LEU A 1 195 ? -37.326 23.606 53.685 1.00 93.75 195 LEU A N 1
ATOM 1638 C CA . LEU A 1 195 ? -36.988 24.981 54.055 1.00 93.75 195 LEU A CA 1
ATOM 1639 C C . LEU A 1 195 ? -38.085 25.972 53.638 1.00 93.75 195 LEU A C 1
ATOM 1641 O O . LEU A 1 195 ? -38.484 26.826 54.436 1.00 93.75 195 LEU A O 1
ATOM 1645 N N . ASN A 1 196 ? -38.607 25.847 52.417 1.00 91.75 196 ASN A N 1
ATOM 1646 C CA . ASN A 1 196 ? -39.692 26.694 51.925 1.00 91.75 196 ASN A CA 1
ATOM 1647 C C . ASN A 1 196 ? -40.962 26.541 52.778 1.00 91.75 196 ASN A C 1
ATOM 1649 O O . ASN A 1 196 ? -41.575 27.547 53.149 1.00 91.75 196 ASN A O 1
ATOM 1653 N N . SER A 1 197 ? -41.306 25.312 53.179 1.00 90.69 197 SER A N 1
ATOM 1654 C CA . SER A 1 197 ? -42.450 25.049 54.062 1.00 90.69 197 SER A CA 1
ATOM 1655 C C . SER A 1 197 ? -42.294 25.705 55.446 1.00 90.69 197 SER A C 1
ATOM 1657 O O . SER A 1 197 ? -43.232 26.315 55.967 1.00 90.69 197 SER A O 1
ATOM 1659 N N . LEU A 1 198 ? -41.084 25.671 56.021 1.00 90.31 198 LEU A N 1
ATOM 1660 C CA . LEU A 1 198 ? -40.756 26.313 57.299 1.00 90.31 198 LEU A CA 1
ATOM 1661 C C . LEU A 1 198 ? -40.840 27.841 57.213 1.00 90.31 198 LEU A C 1
ATOM 1663 O O . LEU A 1 198 ? -41.330 28.500 58.139 1.00 90.31 198 LEU A O 1
ATOM 1667 N N . ILE A 1 199 ? -40.378 28.422 56.103 1.00 90.56 199 ILE A N 1
ATOM 1668 C CA . ILE A 1 199 ? -40.477 29.863 55.842 1.00 90.56 199 ILE A CA 1
ATOM 1669 C C . ILE A 1 199 ? -41.948 30.288 55.751 1.00 90.56 199 ILE A C 1
ATOM 1671 O O . ILE A 1 199 ? -42.337 31.279 56.381 1.00 90.56 199 ILE A O 1
ATOM 1675 N N . GLU A 1 200 ? -42.778 29.548 55.012 1.00 87.62 200 GLU A N 1
ATOM 1676 C CA . GLU A 1 200 ? -44.221 29.799 54.918 1.00 87.62 200 GLU A CA 1
ATOM 1677 C C . GLU A 1 200 ? -44.922 29.678 56.279 1.00 87.62 200 GLU A C 1
ATOM 1679 O O . GLU A 1 200 ? -45.661 30.584 56.683 1.00 87.62 200 GLU A O 1
ATOM 1684 N N . GLY A 1 201 ? -44.636 28.616 57.038 1.00 82.19 201 GLY A N 1
ATOM 1685 C CA . GLY A 1 201 ? -45.178 28.414 58.384 1.00 82.19 201 GLY A CA 1
ATOM 1686 C C . GLY A 1 201 ? -44.845 29.571 59.334 1.00 82.19 201 GLY A C 1
ATOM 1687 O O . GLY A 1 201 ? -45.718 30.088 60.040 1.00 82.19 201 GLY A O 1
ATOM 1688 N N . ASN A 1 202 ? -43.605 30.065 59.295 1.00 79.25 202 ASN A N 1
ATOM 1689 C CA . ASN A 1 202 ? -43.183 31.222 60.085 1.00 79.25 202 ASN A CA 1
ATOM 1690 C C . ASN A 1 202 ? -43.872 32.529 59.663 1.00 79.25 202 ASN A C 1
ATOM 1692 O O . ASN A 1 202 ? -44.248 33.329 60.528 1.00 79.25 202 ASN A O 1
ATOM 1696 N N . LYS A 1 203 ? -44.077 32.764 58.359 1.00 82.06 203 LYS A N 1
ATOM 1697 C CA . LYS A 1 203 ? -44.850 33.920 57.867 1.00 82.06 203 LYS A CA 1
ATOM 1698 C C . LYS A 1 203 ? -46.297 33.874 58.372 1.00 82.06 203 LYS A C 1
ATOM 1700 O O . LYS A 1 203 ? -46.799 34.880 58.880 1.00 82.06 203 LYS A O 1
ATOM 1705 N N . ASN A 1 204 ? -46.942 32.710 58.310 1.00 75.00 204 ASN A N 1
ATOM 1706 C CA . ASN A 1 204 ? -48.324 32.522 58.761 1.00 75.00 204 ASN A CA 1
ATOM 1707 C C . ASN A 1 204 ? -48.479 32.685 60.283 1.00 75.00 204 ASN A C 1
ATOM 1709 O O . ASN A 1 204 ? -49.414 33.348 60.739 1.00 75.00 204 ASN A O 1
ATOM 1713 N N . SER A 1 205 ? -47.529 32.179 61.075 1.00 70.06 205 SER A N 1
ATOM 1714 C CA . SER A 1 205 ? -47.492 32.366 62.535 1.00 70.06 205 SER A CA 1
ATOM 1715 C C . SER A 1 205 ? -47.353 33.841 62.935 1.00 70.06 205 SER A C 1
ATOM 1717 O O . SER A 1 205 ? -48.108 34.339 63.776 1.00 70.06 205 SER A O 1
ATOM 1719 N N . LYS A 1 206 ? -46.454 34.593 62.278 1.00 71.06 206 LYS A N 1
ATOM 1720 C CA . LYS A 1 206 ? -46.316 36.047 62.489 1.00 71.06 206 LYS A CA 1
ATOM 1721 C C . LYS A 1 206 ? -47.599 36.807 62.131 1.00 71.06 206 LYS A C 1
ATOM 1723 O O . LYS A 1 206 ? -47.986 37.720 62.858 1.00 71.06 206 LYS A O 1
ATOM 1728 N N . ARG A 1 207 ? -48.296 36.406 61.061 1.00 63.59 207 ARG A N 1
ATOM 1729 C CA . ARG A 1 207 ? -49.576 37.005 60.639 1.00 63.59 207 ARG A CA 1
ATOM 1730 C C . ARG A 1 207 ? -50.716 36.727 61.627 1.00 63.59 207 ARG A C 1
ATOM 1732 O O . ARG A 1 207 ? -51.518 37.623 61.876 1.00 63.59 207 ARG A O 1
ATOM 1739 N N . CYS A 1 208 ? -50.771 35.531 62.218 1.00 59.69 208 CYS A N 1
ATOM 1740 C CA . CYS A 1 208 ? -51.742 35.202 63.268 1.00 59.69 208 CYS A CA 1
ATOM 1741 C C . CYS A 1 208 ? -51.484 36.018 64.542 1.00 59.69 208 CYS A C 1
ATOM 1743 O O . CYS A 1 208 ? -52.408 36.632 65.062 1.00 59.69 208 CYS A O 1
ATOM 1745 N N . LYS A 1 209 ? -50.220 36.133 64.976 1.00 59.53 209 LYS A N 1
ATOM 1746 C CA . LYS A 1 209 ? -49.834 36.954 66.139 1.00 59.53 209 LYS A CA 1
ATOM 1747 C C . LYS A 1 209 ? -50.105 38.456 65.958 1.00 59.53 209 LYS A C 1
ATOM 1749 O O . LYS A 1 209 ? -50.311 39.150 66.947 1.00 59.53 209 LYS A O 1
ATOM 1754 N N . GLY A 1 210 ? -50.117 38.959 64.721 1.00 58.47 210 GLY A N 1
ATOM 1755 C CA . GLY A 1 210 ? -50.486 40.345 64.407 1.00 58.47 210 GLY A CA 1
ATOM 1756 C C . GLY A 1 210 ? -51.996 40.620 64.402 1.00 58.47 210 GLY A C 1
ATOM 1757 O O . GLY A 1 210 ? -52.397 41.752 64.641 1.00 58.47 210 GLY A O 1
ATOM 1758 N N . LYS A 1 211 ? -52.841 39.604 64.166 1.00 54.22 211 LYS A N 1
ATOM 1759 C CA . LYS A 1 211 ? -54.312 39.741 64.173 1.00 54.22 211 LYS A CA 1
ATOM 1760 C C . LYS A 1 211 ? -54.937 39.640 65.569 1.00 54.22 211 LYS A C 1
ATOM 1762 O O . LYS A 1 211 ? -56.026 40.156 65.761 1.00 54.22 211 LYS A O 1
ATOM 1767 N N . THR A 1 212 ? -54.263 39.024 66.540 1.00 51.41 212 THR A N 1
ATOM 1768 C CA . THR A 1 212 ? -54.737 38.912 67.937 1.00 51.41 212 THR A CA 1
ATOM 1769 C C . THR A 1 212 ? -54.410 40.148 68.797 1.00 51.41 212 THR A C 1
ATOM 1771 O O . THR A 1 212 ? -54.590 40.112 70.008 1.00 51.41 212 THR A O 1
ATOM 1774 N N . ARG A 1 213 ? -53.864 41.220 68.203 1.00 49.25 213 ARG A N 1
ATOM 1775 C CA . ARG A 1 213 ? -53.361 42.415 68.910 1.00 49.25 213 ARG A CA 1
ATOM 1776 C C . ARG A 1 213 ? -54.094 43.724 68.563 1.00 49.25 213 ARG A C 1
ATOM 1778 O O . ARG A 1 213 ? -53.559 44.788 68.862 1.00 49.25 213 ARG A O 1
ATOM 1785 N N . LEU A 1 214 ? -55.276 43.639 67.949 1.00 41.97 214 LEU A N 1
ATOM 1786 C CA . LEU A 1 214 ? -56.217 44.755 67.773 1.00 41.97 214 LEU A CA 1
ATOM 1787 C C . LEU A 1 214 ? -57.380 44.609 68.752 1.00 41.97 214 LEU A C 1
ATOM 1789 O O . LEU A 1 214 ? -57.867 43.464 68.880 1.00 41.97 214 LEU A O 1
#

Foldseek 3Di:
DDDPPPDDPVNDQLEDPPPADQKDWAWFAPRSFAWAADPFWIFTHGVLCPLLNNQAEREDGDCPCRRVSTDGPPDPPRVVSVVVNVNSNVPIDIDGGDNDGYHYDPVRVVVVVVVVVVDPPPPPVPPPPPVVNVVVVVVVVVVVVVVVVVVVVVVVVVVVVVVVVVVVVVVVVVVVVVVVVVVVVVVVVVVVVVVVVVVVVVVVVVVVVVVVPD

Mean predicted aligned error: 16.93 Å

Solvent-accessible surface area (backbone atoms only — not comparable to full-atom values): 12414 Å² total; per-residue (Å²): 133,88,67,79,86,76,66,52,81,90,73,58,80,77,63,64,95,83,75,73,73,63,56,44,68,36,27,22,54,91,40,72,24,36,77,43,80,57,96,66,26,32,38,45,43,51,50,53,78,49,26,53,58,69,34,15,62,30,54,79,62,78,65,86,63,38,72,75,46,47,46,42,70,87,42,88,64,36,70,58,54,51,52,52,50,60,54,18,64,76,40,67,41,68,44,76,64,52,88,38,70,75,41,68,42,75,65,30,57,59,51,49,60,52,50,67,71,54,69,67,77,72,72,64,86,82,61,86,64,51,70,69,53,53,65,55,47,53,60,49,54,52,50,52,54,48,52,54,51,54,51,53,49,54,54,50,52,53,52,50,54,51,52,53,51,52,53,50,53,54,49,51,53,52,52,50,52,52,53,53,53,53,49,52,50,53,52,50,53,51,55,49,53,53,51,50,52,52,53,51,52,52,52,52,51,54,52,53,63,60,64,75,71,117

Radius of gyration: 36.82 Å; Cα contacts (8 Å, |Δi|>4): 157; chains: 1; bounding box: 90×74×97 Å

Secondary structure (DSSP, 8-state):
---GGG--GGG---S-TT---SEEEEEETTBSSEEEE-SSEEEEE-GGGGGGGGT--B-----TTGGGG-EETTSTTHHHHHHHHHHHTTSEEEEE-----S-B-HHHHHHHHHHHHS------TT----HHHHHHHHHHHHHHHHHHHHHHHHHHHHHHHHHHHHHHHHHHHHHHHHHHHHHHHHHHHHHHHHHHHHHHHHHHHHHHHHHTT-

Organism: NCBI:txid34281